Protein AF-A0A7Y1UNL5-F1 (afdb_monomer_lite)

Structure (mmCIF, N/CA/C/O backbone):
data_AF-A0A7Y1UNL5-F1
#
_entry.id   AF-A0A7Y1UNL5-F1
#
loop_
_atom_site.group_PDB
_atom_site.id
_atom_site.type_symbol
_atom_site.label_atom_id
_atom_site.label_alt_id
_atom_site.label_comp_id
_atom_site.label_asym_id
_atom_site.label_entity_id
_atom_site.label_seq_id
_atom_site.pdbx_PDB_ins_code
_atom_site.Cartn_x
_atom_site.Cartn_y
_atom_site.Cartn_z
_atom_site.occupancy
_atom_site.B_iso_or_equiv
_atom_site.auth_seq_id
_atom_site.auth_comp_id
_atom_site.auth_asym_id
_atom_site.auth_atom_id
_atom_site.pdbx_PDB_model_num
ATOM 1 N N . MET A 1 1 ? 48.999 -1.615 -59.496 1.00 78.69 1 MET A N 1
ATOM 2 C CA . MET A 1 1 ? 47.742 -2.345 -59.266 1.00 78.69 1 MET A CA 1
ATOM 3 C C . MET A 1 1 ? 47.660 -2.540 -57.779 1.00 78.69 1 MET A C 1
ATOM 5 O O . MET A 1 1 ? 48.621 -3.059 -57.224 1.00 78.69 1 MET A O 1
ATOM 9 N N . ASP A 1 2 ? 46.619 -1.999 -57.164 1.00 91.69 2 ASP A N 1
ATOM 10 C CA . ASP A 1 2 ? 46.369 -2.193 -55.741 1.00 91.69 2 ASP A CA 1
ATOM 11 C C . ASP A 1 2 ? 45.751 -3.579 -55.533 1.00 91.69 2 ASP A C 1
ATOM 13 O O . ASP A 1 2 ? 44.862 -3.987 -56.279 1.00 91.69 2 ASP A O 1
ATOM 17 N N . THR A 1 3 ? 46.285 -4.318 -54.569 1.00 94.88 3 THR A N 1
ATOM 18 C CA . THR A 1 3 ? 45.868 -5.680 -54.215 1.00 94.88 3 THR A CA 1
ATOM 19 C C . THR A 1 3 ? 45.592 -5.809 -52.718 1.00 94.88 3 THR A C 1
ATOM 21 O O . THR A 1 3 ? 45.493 -6.929 -52.216 1.00 94.88 3 THR A O 1
ATOM 24 N N . THR A 1 4 ? 45.581 -4.697 -51.979 1.00 96.25 4 THR A N 1
ATOM 25 C CA . THR A 1 4 ? 45.418 -4.691 -50.523 1.00 96.25 4 THR A CA 1
ATOM 26 C C . THR A 1 4 ? 43.968 -4.360 -50.199 1.00 96.25 4 THR A C 1
ATOM 28 O O . THR A 1 4 ? 43.525 -3.277 -50.548 1.00 96.25 4 THR A O 1
ATOM 31 N N . PRO A 1 5 ? 43.215 -5.244 -49.523 1.00 96.31 5 PRO A N 1
ATOM 32 C CA . PRO A 1 5 ? 41.848 -4.926 -49.133 1.00 96.31 5 PRO A CA 1
ATOM 33 C C . PRO A 1 5 ? 41.748 -3.745 -48.157 1.00 96.31 5 PRO A C 1
ATOM 35 O O . PRO A 1 5 ? 42.637 -3.572 -47.314 1.00 96.31 5 PRO A O 1
ATOM 38 N N . PRO A 1 6 ? 40.627 -2.999 -48.174 1.00 97.25 6 PRO A N 1
ATOM 39 C CA . PRO A 1 6 ? 40.359 -1.998 -47.154 1.00 97.25 6 PRO A CA 1
ATOM 40 C C . PRO A 1 6 ? 40.152 -2.646 -45.775 1.00 97.25 6 PRO A C 1
ATOM 42 O O . PRO A 1 6 ? 39.804 -3.822 -45.653 1.00 97.25 6 PRO A O 1
ATOM 45 N N . THR A 1 7 ? 40.316 -1.857 -44.715 1.00 97.88 7 THR A N 1
ATOM 46 C CA . THR A 1 7 ? 39.930 -2.216 -43.342 1.00 97.88 7 THR A CA 1
ATOM 47 C C . THR A 1 7 ? 38.569 -1.604 -43.039 1.00 97.88 7 THR A C 1
ATOM 49 O O . THR A 1 7 ? 38.447 -0.379 -43.062 1.00 97.88 7 THR A O 1
ATOM 52 N N . ALA A 1 8 ? 37.560 -2.432 -42.758 1.00 98.19 8 ALA A N 1
ATOM 53 C CA . ALA A 1 8 ? 36.235 -1.972 -42.347 1.00 98.19 8 ALA A CA 1
ATOM 54 C C . ALA A 1 8 ? 36.128 -1.803 -40.821 1.00 98.19 8 ALA A C 1
ATOM 56 O O . ALA A 1 8 ? 36.789 -2.507 -40.059 1.00 98.19 8 ALA A O 1
ATOM 57 N N . THR A 1 9 ? 35.238 -0.911 -40.397 1.00 98.19 9 THR A N 1
ATOM 58 C CA . THR A 1 9 ? 34.862 -0.632 -39.008 1.00 98.19 9 THR A CA 1
ATOM 59 C C . THR A 1 9 ? 33.340 -0.571 -38.914 1.00 98.19 9 THR A C 1
ATOM 61 O O . THR A 1 9 ? 32.701 0.046 -39.769 1.00 98.19 9 THR A O 1
ATOM 64 N N . ALA A 1 10 ? 32.768 -1.168 -37.867 1.00 98.44 10 ALA A N 1
ATOM 65 C CA . ALA A 1 10 ? 31.348 -1.087 -37.538 1.00 98.44 10 ALA A CA 1
ATOM 66 C C . ALA A 1 10 ? 31.155 -0.248 -36.267 1.00 98.44 10 ALA A C 1
ATOM 68 O O . ALA A 1 10 ? 31.872 -0.446 -35.286 1.00 98.44 10 ALA A O 1
ATOM 69 N N . THR A 1 11 ? 30.184 0.664 -36.279 1.00 98.12 11 THR A N 1
ATOM 70 C CA . THR A 1 11 ? 29.860 1.527 -35.134 1.00 98.12 11 THR A CA 1
ATOM 71 C C . THR A 1 11 ? 28.362 1.484 -34.868 1.00 98.12 11 THR A C 1
ATOM 73 O O . THR A 1 11 ? 27.582 1.801 -35.763 1.00 98.12 11 THR A O 1
ATOM 76 N N . ALA A 1 12 ? 27.971 1.128 -33.645 1.00 98.38 12 ALA A N 1
ATOM 77 C CA . ALA A 1 12 ? 26.588 1.143 -33.174 1.00 98.38 12 ALA A CA 1
ATOM 78 C C . ALA A 1 12 ? 26.294 2.448 -32.41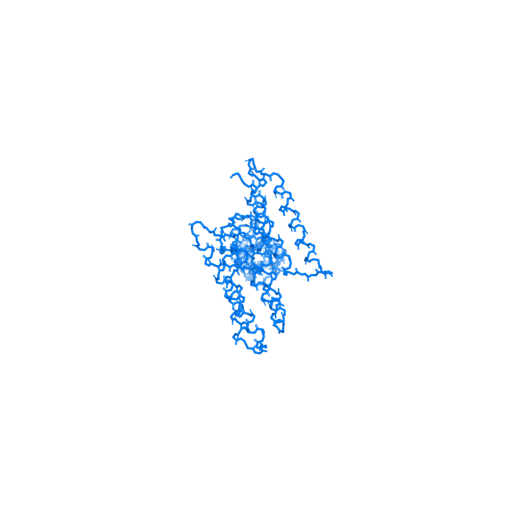8 1.00 98.38 12 ALA A C 1
ATOM 80 O O . ALA A 1 12 ? 27.068 2.826 -31.536 1.00 98.38 12 ALA A O 1
ATOM 81 N N . LEU A 1 13 ? 25.208 3.141 -32.775 1.00 98.12 13 LEU A N 1
ATOM 82 C CA . LEU A 1 13 ? 24.749 4.351 -32.086 1.00 98.12 13 LEU A CA 1
ATOM 83 C C . LEU A 1 13 ? 23.222 4.346 -31.872 1.00 98.12 13 LEU A C 1
ATOM 85 O O . LEU A 1 13 ? 22.509 3.987 -32.808 1.00 98.12 13 LEU A O 1
ATOM 89 N N . PRO A 1 14 ? 22.713 4.814 -30.715 1.00 98.12 14 PRO A N 1
ATOM 90 C CA . PRO A 1 14 ? 23.476 5.319 -29.571 1.00 98.12 14 PRO A CA 1
ATOM 91 C C . PRO A 1 14 ? 24.331 4.232 -28.901 1.00 98.12 14 PRO A C 1
ATOM 93 O O . PRO A 1 14 ? 24.171 3.041 -29.156 1.00 98.12 14 PRO A O 1
ATOM 96 N N . ALA A 1 15 ? 25.329 4.670 -28.131 1.00 97.00 15 ALA A N 1
ATOM 97 C CA . ALA A 1 15 ? 26.085 3.755 -27.289 1.00 97.00 15 ALA A CA 1
ATOM 98 C C . ALA A 1 15 ? 25.194 3.314 -26.115 1.00 97.00 15 ALA A C 1
ATOM 100 O O . ALA A 1 15 ? 24.432 4.149 -25.615 1.00 97.00 15 ALA A O 1
ATOM 101 N N . PRO A 1 16 ? 25.314 2.059 -25.648 1.00 98.06 16 PRO A N 1
ATOM 102 C CA . PRO A 1 16 ? 24.526 1.586 -24.521 1.00 98.06 16 PRO A CA 1
ATOM 103 C C . PRO A 1 16 ? 24.823 2.379 -23.244 1.00 98.06 16 PRO A C 1
ATOM 105 O O . PRO A 1 16 ? 25.890 2.984 -23.084 1.00 98.06 16 PRO A O 1
ATOM 108 N N . ASN A 1 17 ? 23.880 2.334 -22.308 1.00 97.94 17 ASN A N 1
ATOM 109 C CA . ASN A 1 17 ? 24.045 2.877 -20.967 1.00 97.94 17 ASN A CA 1
ATOM 110 C C . ASN A 1 17 ? 25.073 2.063 -20.141 1.00 97.94 17 ASN A C 1
ATOM 112 O O . ASN A 1 17 ? 25.680 1.100 -20.615 1.00 97.94 17 ASN A O 1
ATOM 116 N N . GLY A 1 18 ? 25.268 2.430 -18.869 1.00 97.44 18 GLY A N 1
ATOM 117 C CA . GLY A 1 18 ? 26.216 1.746 -17.976 1.00 97.44 18 GLY A CA 1
ATOM 118 C C . GLY A 1 18 ? 25.907 0.266 -17.696 1.00 97.44 18 GLY A C 1
ATOM 119 O O . GLY A 1 18 ? 26.805 -0.450 -17.259 1.00 97.44 18 GLY A O 1
ATOM 120 N N . ALA A 1 19 ? 24.680 -0.190 -17.962 1.00 96.50 19 ALA A N 1
ATOM 121 C CA . ALA A 1 19 ? 24.254 -1.585 -17.853 1.00 96.50 19 ALA A CA 1
ATOM 122 C C . ALA A 1 19 ? 24.364 -2.357 -19.184 1.00 96.50 19 ALA A C 1
ATOM 124 O O . ALA A 1 19 ? 24.082 -3.550 -19.220 1.00 96.50 19 ALA A O 1
ATOM 125 N N . GLY A 1 20 ? 24.796 -1.712 -20.275 1.00 97.81 20 GLY A N 1
ATOM 126 C CA . GLY A 1 20 ? 24.956 -2.365 -21.576 1.00 97.81 20 GLY A CA 1
ATOM 127 C C . GLY A 1 20 ? 23.685 -2.404 -22.432 1.00 97.81 20 GLY A C 1
ATOM 128 O O . GLY A 1 20 ? 23.660 -3.138 -23.419 1.00 97.81 20 GLY A O 1
ATOM 129 N N . TRP A 1 21 ? 22.660 -1.616 -22.095 1.00 98.44 21 TRP A N 1
ATOM 130 C CA . TRP A 1 21 ? 21.369 -1.592 -22.789 1.00 98.44 21 TRP A CA 1
ATOM 131 C C . TRP A 1 21 ? 21.078 -0.251 -23.467 1.00 98.44 21 TRP A C 1
ATOM 133 O O . TRP A 1 21 ? 21.565 0.801 -23.046 1.00 98.44 21 TRP A O 1
ATOM 143 N N . ASN A 1 22 ? 20.266 -0.294 -24.522 1.00 98.62 22 ASN A N 1
ATOM 144 C CA . ASN A 1 22 ? 19.700 0.875 -25.188 1.00 98.62 22 ASN A CA 1
ATOM 145 C C . ASN A 1 22 ? 18.181 0.862 -25.039 1.00 98.62 22 ASN A C 1
ATOM 147 O O . ASN A 1 22 ? 17.557 -0.164 -25.287 1.00 98.62 22 ASN A O 1
ATOM 151 N N . ASN A 1 23 ? 17.600 2.023 -24.747 1.00 98.12 23 ASN A N 1
ATOM 152 C CA . ASN A 1 23 ? 16.150 2.232 -24.713 1.00 98.12 23 ASN A CA 1
ATOM 153 C C . ASN A 1 23 ? 15.579 2.877 -25.979 1.00 98.12 23 ASN A C 1
ATOM 155 O O . ASN A 1 23 ? 14.480 3.425 -26.002 1.00 98.12 23 ASN A O 1
ATOM 159 N N . THR A 1 24 ? 16.349 2.831 -27.061 1.00 98.44 24 THR A N 1
ATOM 160 C CA . THR A 1 24 ? 15.965 3.322 -28.383 1.00 98.44 24 THR A CA 1
ATOM 161 C C . THR A 1 24 ? 16.545 2.403 -29.449 1.00 98.44 24 THR A C 1
ATOM 163 O O . THR A 1 24 ? 17.382 1.545 -29.163 1.00 98.44 24 THR A O 1
ATOM 166 N N . ASP A 1 25 ? 16.094 2.580 -30.688 1.00 98.56 25 ASP A N 1
ATOM 167 C CA . ASP A 1 25 ? 16.650 1.864 -31.831 1.00 98.56 25 ASP A CA 1
ATOM 168 C C . ASP A 1 25 ? 18.148 2.176 -32.000 1.00 98.56 25 ASP A C 1
ATOM 170 O O . ASP A 1 25 ? 18.586 3.321 -31.852 1.00 98.56 25 ASP A O 1
ATOM 174 N N . VAL A 1 26 ? 18.931 1.163 -32.374 1.00 98.75 26 VAL A N 1
ATOM 175 C CA . VAL A 1 26 ? 20.381 1.276 -32.576 1.00 98.75 26 VAL A CA 1
ATOM 176 C C . VAL A 1 26 ? 20.704 1.177 -34.060 1.00 98.75 26 VAL A C 1
ATOM 178 O O . VAL A 1 26 ? 20.340 0.219 -34.734 1.00 98.75 26 VAL A O 1
ATOM 181 N N . THR A 1 27 ? 21.436 2.151 -34.590 1.00 98.69 27 THR A N 1
ATOM 182 C CA . THR A 1 27 ? 21.930 2.137 -35.970 1.00 98.69 27 THR A CA 1
ATOM 183 C C . THR A 1 27 ? 23.376 1.656 -36.014 1.00 98.69 27 THR A C 1
ATOM 185 O O . THR A 1 27 ? 24.262 2.297 -35.447 1.00 98.69 27 THR A O 1
ATOM 188 N N . VAL A 1 28 ? 23.634 0.568 -36.741 1.00 98.69 28 VAL A N 1
ATOM 189 C CA . VAL A 1 28 ? 24.983 0.074 -37.041 1.00 98.69 28 VAL A CA 1
ATOM 190 C C . VAL A 1 28 ? 25.431 0.627 -38.388 1.00 98.69 28 VAL A C 1
ATOM 192 O O . VAL A 1 28 ? 24.842 0.331 -39.426 1.00 98.69 28 VAL A O 1
ATOM 195 N N . SER A 1 29 ? 26.476 1.452 -38.373 1.00 98.50 29 SER A N 1
ATOM 196 C CA . SER A 1 29 ? 27.073 2.058 -39.566 1.00 98.50 29 SER A CA 1
ATOM 197 C C . SER A 1 29 ? 28.431 1.441 -39.877 1.00 98.50 29 SER A C 1
ATOM 199 O O . SER A 1 29 ? 29.228 1.202 -38.969 1.00 98.50 29 SER A O 1
ATOM 201 N N . PHE A 1 30 ? 28.719 1.245 -41.164 1.00 98.50 30 PHE A N 1
ATOM 202 C CA . PHE A 1 30 ? 29.990 0.704 -41.637 1.00 98.50 30 PHE A CA 1
ATOM 203 C C . PHE A 1 30 ? 30.811 1.786 -42.333 1.00 98.50 30 PHE A C 1
ATOM 205 O O . PHE A 1 30 ? 30.318 2.516 -43.193 1.00 98.50 30 PHE A O 1
ATOM 212 N N . SER A 1 31 ? 32.082 1.881 -41.967 1.00 97.62 31 SER A N 1
ATOM 213 C CA . SER A 1 31 ? 33.063 2.766 -42.598 1.00 97.62 31 SER A CA 1
ATOM 214 C C . SER A 1 31 ? 34.344 1.990 -42.868 1.00 97.62 31 SER A C 1
ATOM 216 O O . SER A 1 31 ? 34.513 0.884 -42.361 1.00 97.62 31 SER A O 1
ATOM 218 N N . GLY A 1 32 ? 35.252 2.536 -43.671 1.00 96.88 32 GLY A N 1
ATOM 219 C CA . GLY A 1 32 ? 36.515 1.864 -43.934 1.00 96.88 32 GLY A CA 1
ATOM 220 C C . GLY A 1 32 ? 37.643 2.819 -44.267 1.00 96.88 32 GLY A C 1
ATOM 221 O O . GLY A 1 32 ? 37.424 3.973 -44.632 1.00 96.88 32 GLY A O 1
ATOM 222 N N . THR A 1 33 ? 38.861 2.307 -44.156 1.00 97.62 33 THR A N 1
ATOM 223 C CA . THR A 1 33 ? 40.079 2.960 -44.643 1.00 97.62 33 THR A CA 1
ATOM 224 C C . THR A 1 33 ? 40.794 2.019 -45.598 1.00 97.62 33 THR A C 1
ATOM 226 O O . THR A 1 33 ? 40.738 0.804 -45.421 1.00 97.62 33 THR A O 1
ATOM 229 N N . ASP A 1 34 ? 41.448 2.563 -46.619 1.00 96.62 34 ASP A N 1
ATOM 230 C CA . ASP A 1 34 ? 42.193 1.760 -47.582 1.00 96.62 34 ASP A CA 1
ATOM 231 C C . ASP A 1 34 ? 43.708 2.020 -47.464 1.00 96.62 34 ASP A C 1
ATOM 233 O O . ASP A 1 34 ? 44.175 3.090 -47.863 1.00 96.62 34 ASP A O 1
ATOM 237 N N . PRO A 1 35 ? 44.486 1.070 -46.913 1.00 94.75 35 PRO A N 1
ATOM 238 C CA . PRO A 1 35 ? 45.939 1.179 -46.845 1.00 94.75 35 PRO A CA 1
ATOM 239 C C . PRO A 1 35 ? 46.636 0.890 -48.188 1.00 94.75 35 PRO A C 1
ATOM 241 O O . PRO A 1 35 ? 47.815 1.224 -48.324 1.00 94.75 35 PRO A O 1
ATOM 244 N N . GLY A 1 36 ? 45.943 0.284 -49.162 1.00 91.62 36 GLY A N 1
ATOM 245 C CA . GLY A 1 36 ? 46.440 0.022 -50.518 1.00 91.62 36 GLY A CA 1
ATOM 246 C C . GLY A 1 36 ? 46.553 1.280 -51.383 1.00 91.62 36 GLY A C 1
ATOM 247 O O . GLY A 1 36 ? 47.409 1.366 -52.270 1.00 91.62 36 GLY A O 1
ATOM 248 N N . GLY A 1 37 ? 45.765 2.304 -51.045 1.00 92.81 37 GLY A N 1
ATOM 249 C CA . GLY A 1 37 ? 45.848 3.657 -51.589 1.00 92.81 37 GLY A CA 1
ATOM 250 C C . GLY A 1 37 ? 44.973 3.902 -52.819 1.00 92.81 37 GLY A C 1
ATOM 251 O O . GLY A 1 37 ? 45.027 5.002 -53.375 1.00 92.81 37 GLY A O 1
ATOM 252 N N . SER A 1 38 ? 44.162 2.930 -53.248 1.00 95.81 38 SER A N 1
ATOM 253 C CA . SER A 1 38 ? 43.120 3.134 -54.262 1.00 95.81 38 SER A CA 1
ATOM 254 C C . SER A 1 38 ? 41.902 3.898 -53.723 1.00 95.81 38 SER A C 1
ATOM 256 O O . SER A 1 38 ? 41.162 4.505 -54.501 1.00 95.81 38 SER A O 1
ATOM 258 N N . GLY A 1 39 ? 41.734 3.955 -52.402 1.00 96.50 39 GLY A N 1
ATOM 259 C CA . GLY A 1 39 ? 40.622 4.594 -51.704 1.00 96.50 39 GLY A CA 1
ATOM 260 C C . GLY A 1 39 ? 39.397 3.683 -51.594 1.00 96.50 39 GLY A C 1
ATOM 261 O O . GLY A 1 39 ? 39.187 2.785 -52.404 1.00 96.50 39 GLY A O 1
ATOM 262 N N . VAL A 1 40 ? 38.549 3.936 -50.593 1.00 97.69 40 VAL A N 1
ATOM 263 C CA . VAL A 1 40 ? 37.313 3.165 -50.380 1.00 97.69 40 VAL A CA 1
ATOM 264 C C . VAL A 1 40 ? 36.250 3.577 -51.401 1.00 97.69 40 VAL A C 1
ATOM 266 O O . VAL A 1 40 ? 35.911 4.756 -51.491 1.00 97.69 40 VAL A O 1
ATOM 269 N N . ALA A 1 41 ? 35.708 2.610 -52.143 1.00 97.75 41 ALA A N 1
ATOM 270 C CA . ALA A 1 41 ? 34.645 2.830 -53.123 1.00 97.75 41 ALA A CA 1
ATOM 271 C C . ALA A 1 41 ? 33.255 2.823 -52.471 1.00 97.75 41 ALA A C 1
ATOM 273 O O . ALA A 1 41 ? 32.435 3.703 -52.728 1.00 97.75 41 ALA A O 1
ATOM 274 N N . SER A 1 42 ? 32.977 1.833 -51.617 1.00 97.88 42 SER A N 1
ATOM 275 C CA . SER A 1 42 ? 31.690 1.699 -50.920 1.00 97.88 42 SER A CA 1
ATOM 276 C C . SER A 1 42 ? 31.796 0.790 -49.699 1.00 97.88 42 SER A C 1
ATOM 278 O O . SER A 1 42 ? 32.607 -0.135 -49.694 1.00 97.88 42 SER A O 1
ATOM 280 N N . CYS A 1 43 ? 30.923 0.988 -48.715 1.00 98.38 43 CYS A N 1
ATOM 281 C CA . CYS A 1 43 ? 30.718 0.068 -47.594 1.00 98.38 43 CYS A CA 1
ATOM 282 C C . CYS A 1 43 ? 29.261 -0.406 -47.546 1.00 98.38 43 CYS A C 1
ATOM 284 O O . CYS A 1 43 ? 28.394 0.198 -48.184 1.00 98.38 43 CYS A O 1
ATOM 286 N N . SER A 1 44 ? 28.998 -1.477 -46.791 1.00 98.44 44 SER A N 1
ATOM 287 C CA . SER A 1 44 ? 27.638 -1.919 -46.463 1.00 98.44 44 SER A CA 1
ATOM 288 C C . SER A 1 44 ? 26.782 -0.748 -45.967 1.00 98.44 44 SER A C 1
ATOM 290 O O . SER A 1 44 ? 27.261 0.113 -45.227 1.00 98.44 44 SER A O 1
ATOM 292 N N . ALA A 1 45 ? 25.510 -0.717 -46.374 1.00 98.12 45 ALA A N 1
ATOM 293 C CA . ALA A 1 45 ? 24.560 0.279 -45.889 1.00 98.12 45 ALA A CA 1
ATOM 294 C C . ALA A 1 45 ? 24.353 0.142 -44.371 1.00 98.12 45 ALA A C 1
ATOM 296 O O . ALA A 1 45 ? 24.482 -0.952 -43.822 1.00 98.12 45 ALA A O 1
ATOM 297 N N . ALA A 1 46 ? 24.026 1.252 -43.707 1.00 98.12 46 ALA A N 1
ATOM 298 C CA . ALA A 1 46 ? 23.700 1.223 -42.288 1.00 98.12 46 ALA A CA 1
ATOM 299 C C . ALA A 1 46 ? 22.421 0.409 -42.034 1.00 98.12 46 ALA A C 1
ATOM 301 O O . ALA A 1 46 ? 21.475 0.470 -42.824 1.00 98.12 46 ALA A O 1
ATOM 302 N N . VAL A 1 47 ? 22.396 -0.323 -40.922 1.00 98.56 47 VAL A N 1
ATOM 303 C CA . VAL A 1 47 ? 21.264 -1.156 -40.495 1.00 98.56 47 VAL A CA 1
ATOM 304 C C . VAL A 1 47 ? 20.700 -0.596 -39.196 1.00 98.56 47 VAL A C 1
ATOM 306 O O . VAL A 1 47 ? 21.459 -0.301 -38.276 1.00 98.56 47 VAL A O 1
ATOM 309 N N . VAL A 1 48 ? 19.377 -0.441 -39.122 1.00 98.56 48 VAL A N 1
ATOM 310 C CA . VAL A 1 48 ? 18.682 -0.037 -37.893 1.00 98.56 48 VAL A CA 1
ATOM 311 C C . VAL A 1 48 ? 18.130 -1.281 -37.209 1.00 98.56 48 VAL A C 1
ATOM 313 O O . VAL A 1 48 ? 17.240 -1.947 -37.740 1.00 98.56 48 VAL A O 1
ATOM 316 N N . LEU A 1 49 ? 18.644 -1.565 -36.021 1.00 98.44 49 LEU A N 1
ATOM 317 C CA . LEU A 1 49 ? 18.103 -2.545 -35.095 1.00 98.44 49 LEU A CA 1
ATOM 318 C C . LEU A 1 49 ? 17.008 -1.871 -34.267 1.00 98.44 49 LEU A C 1
ATOM 320 O O . LEU A 1 49 ? 17.281 -0.966 -33.483 1.00 98.44 49 LEU A O 1
ATOM 324 N N . SER A 1 50 ? 15.763 -2.290 -34.487 1.00 97.62 50 SER A N 1
ATOM 325 C CA . SER A 1 50 ? 14.573 -1.747 -33.810 1.00 97.62 50 SER A CA 1
ATOM 326 C C . SER A 1 50 ? 13.794 -2.790 -33.009 1.00 97.62 50 SER A C 1
ATOM 328 O O . SER A 1 50 ? 12.877 -2.440 -32.264 1.00 97.62 50 SER A O 1
ATOM 330 N N . ALA A 1 51 ? 14.138 -4.069 -33.164 1.00 98.06 51 ALA A N 1
ATOM 331 C CA . ALA A 1 51 ? 13.582 -5.133 -32.349 1.00 98.06 51 ALA A CA 1
ATOM 332 C C . ALA A 1 51 ? 14.248 -5.123 -30.972 1.00 98.06 51 ALA A C 1
ATOM 334 O O . ALA A 1 51 ? 15.455 -4.907 -30.856 1.00 98.06 51 ALA A O 1
ATOM 335 N N . GLU A 1 52 ? 13.454 -5.366 -29.939 1.00 98.31 52 GLU A N 1
ATOM 336 C CA . GLU A 1 52 ? 13.968 -5.562 -28.590 1.00 98.31 52 GLU A CA 1
ATOM 337 C C . GLU A 1 52 ? 14.586 -6.956 -28.457 1.00 98.31 52 GLU A C 1
ATOM 339 O O . GLU A 1 52 ? 14.194 -7.907 -29.142 1.00 98.31 52 GLU A O 1
ATOM 344 N N . GLY A 1 53 ? 15.578 -7.071 -27.583 1.00 98.12 53 GLY A N 1
ATOM 345 C CA . GLY A 1 53 ? 16.303 -8.303 -27.330 1.00 98.12 53 GLY A CA 1
ATOM 346 C C . GLY A 1 53 ? 17.767 -8.061 -26.987 1.00 98.12 53 GLY A C 1
ATOM 347 O O . GLY A 1 53 ? 18.367 -7.046 -27.357 1.00 98.12 53 GLY A O 1
ATOM 348 N N . ALA A 1 54 ? 18.341 -9.042 -26.296 1.00 97.62 54 ALA A N 1
ATOM 349 C CA . ALA A 1 54 ? 19.745 -9.066 -25.916 1.00 97.62 54 ALA A CA 1
ATOM 350 C C . ALA A 1 54 ? 20.629 -9.721 -26.991 1.00 97.62 54 ALA A C 1
ATOM 352 O O . ALA A 1 54 ? 20.185 -10.596 -27.739 1.00 97.62 54 ALA A O 1
ATOM 353 N N . GLY A 1 55 ? 21.905 -9.340 -27.026 1.00 97.19 55 GLY A N 1
ATOM 354 C CA . GLY A 1 55 ? 22.945 -10.001 -27.814 1.00 97.19 55 GLY A CA 1
ATOM 355 C C . GLY A 1 55 ? 22.796 -9.844 -29.326 1.00 97.19 55 GLY A C 1
ATOM 356 O O . GLY A 1 55 ? 23.275 -10.696 -30.074 1.00 97.19 55 GLY A O 1
ATOM 357 N N . GLN A 1 56 ? 22.127 -8.789 -29.794 1.00 98.19 56 GLN A N 1
ATOM 358 C CA . GLN A 1 56 ? 21.979 -8.534 -31.223 1.00 98.19 56 GLN A CA 1
ATOM 359 C C . GLN A 1 56 ? 23.329 -8.138 -31.837 1.00 98.19 56 GLN A C 1
ATOM 361 O O . GLN A 1 56 ? 24.226 -7.615 -31.167 1.00 98.19 56 GLN A O 1
ATOM 366 N N . SER A 1 57 ? 23.495 -8.400 -33.132 1.00 97.75 57 SER A N 1
ATOM 367 C CA . SER A 1 57 ? 24.737 -8.103 -33.842 1.00 97.75 57 SER A CA 1
ATOM 368 C C . SER A 1 57 ? 24.492 -7.843 -35.316 1.00 97.75 57 SER A C 1
ATOM 370 O O . SER A 1 57 ? 23.654 -8.510 -35.917 1.00 97.75 57 SER A O 1
ATOM 372 N N . GLU A 1 58 ? 25.300 -6.972 -35.910 1.00 98.31 58 GLU A N 1
ATOM 373 C CA . GLU A 1 58 ? 25.289 -6.703 -37.348 1.00 98.31 58 GLU A CA 1
ATOM 374 C C . GLU A 1 58 ? 26.708 -6.694 -37.906 1.00 98.31 58 GLU A C 1
ATOM 376 O O . GLU A 1 58 ? 27.656 -6.290 -37.226 1.00 98.31 58 GLU A O 1
ATOM 381 N N . SER A 1 59 ? 26.860 -7.136 -39.158 1.00 98.12 59 SER A N 1
ATOM 382 C CA . SER A 1 59 ? 28.163 -7.237 -39.824 1.00 98.12 59 SER A CA 1
ATOM 383 C C . SER A 1 59 ? 28.133 -6.697 -41.251 1.00 98.12 59 SER A C 1
ATOM 385 O O . SER A 1 59 ? 27.127 -6.796 -41.952 1.00 98.12 59 SER A O 1
ATOM 387 N N . GLY A 1 60 ? 29.251 -6.125 -41.692 1.00 98.25 60 GLY A N 1
ATOM 388 C CA . GLY A 1 60 ? 29.356 -5.477 -42.994 1.00 98.25 60 GLY A CA 1
ATOM 389 C C . GLY A 1 60 ? 30.790 -5.390 -43.497 1.00 98.25 60 GLY A C 1
ATOM 390 O O . GLY A 1 60 ? 31.747 -5.637 -42.765 1.00 98.25 60 GLY A O 1
ATOM 391 N N . THR A 1 61 ? 30.946 -5.054 -44.774 1.00 98.50 61 THR A N 1
ATOM 392 C CA . THR A 1 61 ? 32.241 -5.013 -45.471 1.00 98.50 61 THR A CA 1
ATOM 393 C C . THR A 1 61 ? 32.400 -3.716 -46.254 1.00 98.50 61 THR A C 1
ATOM 395 O O . THR A 1 61 ? 31.408 -3.075 -46.604 1.00 98.50 61 THR A O 1
ATOM 398 N N . CYS A 1 62 ? 33.636 -3.364 -46.600 1.00 98.31 62 CYS A N 1
ATOM 399 C CA . CYS A 1 62 ? 33.951 -2.286 -47.535 1.00 98.31 62 CYS A CA 1
ATOM 400 C C . CYS A 1 62 ? 34.694 -2.830 -48.756 1.00 98.31 62 CYS A C 1
ATOM 402 O O . CYS A 1 62 ? 35.434 -3.804 -48.657 1.00 98.31 62 CYS A O 1
ATOM 404 N N . THR A 1 63 ? 34.498 -2.195 -49.908 1.00 98.12 63 THR A N 1
ATOM 405 C CA . THR A 1 63 ? 35.217 -2.482 -51.156 1.00 98.12 63 THR A CA 1
ATOM 406 C C . THR A 1 63 ? 35.959 -1.226 -51.602 1.00 98.12 63 THR A C 1
ATOM 408 O O . THR A 1 63 ? 35.424 -0.122 -51.474 1.00 98.12 63 THR A O 1
ATOM 411 N N . ASP A 1 64 ? 37.193 -1.378 -52.074 1.00 97.62 64 ASP A N 1
ATOM 412 C CA . ASP A 1 64 ? 38.025 -0.284 -52.588 1.00 97.62 64 ASP A CA 1
ATOM 413 C C . ASP A 1 64 ? 37.799 -0.023 -54.095 1.00 97.62 64 ASP A C 1
ATOM 415 O O . ASP A 1 64 ? 37.031 -0.722 -54.762 1.00 97.62 64 ASP A O 1
ATOM 419 N N . ASN A 1 65 ? 38.454 1.001 -54.652 1.00 97.06 65 ASN A N 1
ATOM 420 C CA . ASN A 1 65 ? 38.340 1.331 -56.082 1.00 97.06 65 ASN A CA 1
ATOM 421 C C . ASN A 1 65 ? 39.091 0.351 -57.004 1.00 97.06 65 ASN A C 1
ATOM 423 O O . ASN A 1 65 ? 38.914 0.404 -58.224 1.00 97.06 65 ASN A O 1
ATOM 427 N N . ALA A 1 66 ? 39.929 -0.528 -56.450 1.00 96.69 66 ALA A N 1
ATOM 428 C CA . ALA A 1 66 ? 40.590 -1.610 -57.173 1.00 96.69 66 ALA A CA 1
ATOM 429 C C . ALA A 1 66 ? 39.771 -2.918 -57.182 1.00 96.69 66 ALA A C 1
ATOM 431 O O . ALA A 1 66 ? 40.125 -3.851 -57.907 1.00 96.69 66 ALA A O 1
ATOM 432 N N . GLY A 1 67 ? 38.654 -2.965 -56.449 1.00 95.88 67 GLY A N 1
ATOM 433 C CA . GLY A 1 67 ? 37.743 -4.102 -56.354 1.00 95.88 67 GLY A CA 1
ATOM 434 C C . GLY A 1 67 ? 38.083 -5.106 -55.248 1.00 95.88 67 GLY A C 1
ATOM 435 O O . GLY A 1 67 ? 37.498 -6.189 -55.238 1.00 95.88 67 GLY A O 1
ATOM 436 N N . ASN A 1 68 ? 38.999 -4.791 -54.326 1.00 97.50 68 ASN A N 1
ATOM 437 C CA . ASN A 1 68 ? 39.296 -5.650 -53.177 1.00 97.50 68 ASN A CA 1
ATOM 438 C C . ASN A 1 68 ? 38.267 -5.420 -52.054 1.00 97.50 68 ASN A C 1
ATOM 440 O O . ASN A 1 68 ? 37.881 -4.284 -51.776 1.00 97.50 68 ASN A O 1
ATOM 444 N N . THR A 1 69 ? 37.850 -6.489 -51.367 1.00 98.00 69 THR A N 1
ATOM 445 C CA . THR A 1 69 ? 36.839 -6.449 -50.291 1.00 98.00 69 THR A CA 1
ATOM 446 C C . THR A 1 69 ? 37.458 -6.758 -48.929 1.00 98.00 69 THR A C 1
ATOM 448 O O . THR A 1 69 ? 38.222 -7.715 -48.796 1.00 98.00 69 THR A O 1
ATOM 451 N N . SER A 1 70 ? 37.116 -5.962 -47.913 1.00 98.38 70 SER A N 1
ATOM 452 C CA . SER A 1 70 ? 37.575 -6.136 -46.532 1.00 98.38 70 SER A CA 1
ATOM 453 C C . SER A 1 70 ? 37.099 -7.453 -45.912 1.00 98.38 70 SER A C 1
ATOM 455 O O . SER A 1 70 ? 36.080 -8.021 -46.309 1.00 98.38 70 SER A O 1
ATOM 457 N N . ALA A 1 71 ? 37.760 -7.878 -44.833 1.00 97.88 71 ALA A N 1
ATOM 458 C CA . ALA A 1 71 ? 37.113 -8.771 -43.873 1.00 97.88 71 ALA A CA 1
ATOM 459 C C . ALA A 1 71 ? 35.856 -8.095 -43.269 1.00 97.88 71 ALA A C 1
ATOM 461 O O . ALA A 1 71 ? 35.793 -6.856 -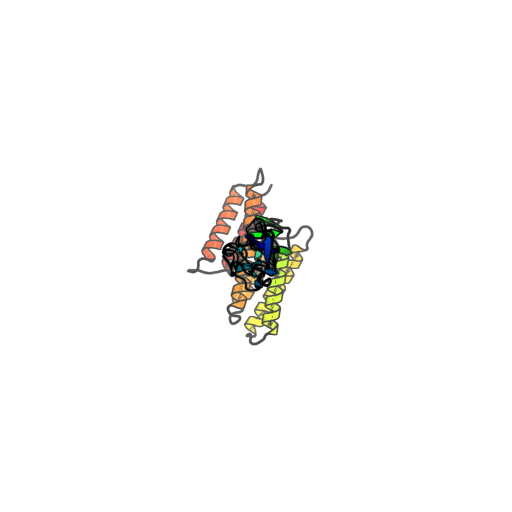43.243 1.00 97.88 71 ALA A O 1
ATOM 462 N N . PRO A 1 72 ? 34.860 -8.865 -42.787 1.00 97.69 72 PRO A N 1
ATOM 463 C CA . PRO A 1 72 ? 33.699 -8.297 -42.112 1.00 97.69 72 PRO A CA 1
ATOM 464 C C . PRO A 1 72 ? 34.093 -7.550 -40.836 1.00 97.69 72 PRO A C 1
ATOM 466 O O . PRO A 1 72 ? 34.868 -8.060 -40.026 1.00 97.69 72 PRO A O 1
ATOM 469 N N . ALA A 1 73 ? 33.526 -6.363 -40.649 1.00 98.19 73 ALA A N 1
ATOM 470 C CA . ALA A 1 73 ? 33.495 -5.671 -39.369 1.00 98.19 73 ALA A CA 1
ATOM 471 C C . ALA A 1 73 ? 32.127 -5.894 -38.724 1.00 98.19 73 ALA A C 1
ATOM 473 O O . ALA A 1 73 ? 31.109 -5.785 -39.410 1.00 98.19 73 ALA A O 1
ATOM 474 N N . SER A 1 74 ? 32.107 -6.178 -37.422 1.00 97.94 74 SER A N 1
ATOM 475 C CA . SER A 1 74 ? 30.879 -6.483 -36.687 1.00 97.94 74 SER A CA 1
ATOM 476 C C . SER A 1 74 ? 30.712 -5.569 -35.483 1.00 97.94 74 SER A C 1
ATOM 478 O O . SER A 1 74 ? 31.679 -5.309 -34.767 1.00 97.94 74 SER A O 1
ATOM 480 N N . ALA A 1 75 ? 29.481 -5.125 -35.248 1.00 98.00 75 ALA A N 1
ATOM 481 C CA . ALA A 1 75 ? 29.046 -4.629 -33.950 1.00 98.00 75 ALA A CA 1
ATOM 482 C C . ALA A 1 75 ? 28.284 -5.767 -33.256 1.00 98.00 75 ALA A C 1
ATOM 484 O O . ALA A 1 75 ? 27.381 -6.349 -33.857 1.00 98.00 75 ALA A O 1
ATOM 485 N N . THR A 1 76 ? 28.684 -6.123 -32.038 1.00 97.56 76 THR A N 1
ATOM 486 C CA . THR A 1 76 ? 28.143 -7.259 -31.272 1.00 97.56 76 THR A CA 1
ATOM 487 C C . THR A 1 76 ? 27.601 -6.798 -29.926 1.00 97.56 76 THR A C 1
ATOM 489 O O . THR A 1 76 ? 27.839 -5.659 -29.527 1.00 97.56 76 THR A O 1
ATOM 492 N N . ASP A 1 77 ? 26.894 -7.696 -29.235 1.00 97.12 77 ASP A N 1
ATOM 493 C CA . ASP A 1 77 ? 26.369 -7.485 -27.880 1.00 97.12 77 ASP A CA 1
ATOM 494 C C . ASP A 1 77 ? 25.485 -6.234 -27.757 1.00 97.12 77 ASP A C 1
ATOM 496 O O . ASP A 1 77 ? 25.490 -5.531 -26.746 1.00 97.12 77 ASP A O 1
ATOM 500 N N . ILE A 1 78 ? 24.716 -5.947 -28.810 1.00 98.50 78 ILE A N 1
ATOM 501 C CA . ILE A 1 78 ? 23.760 -4.845 -28.829 1.00 98.50 78 ILE A CA 1
ATOM 502 C C . ILE A 1 78 ? 22.493 -5.325 -28.120 1.00 98.50 78 ILE A C 1
ATOM 504 O O . ILE A 1 78 ? 21.763 -6.168 -28.641 1.00 98.50 78 ILE A O 1
ATOM 508 N N . ASN A 1 79 ? 22.232 -4.788 -26.931 1.00 98.50 79 ASN A N 1
ATOM 509 C CA . ASN A 1 79 ? 20.997 -5.044 -26.196 1.00 98.50 79 ASN A CA 1
ATOM 510 C C . ASN A 1 79 ? 20.054 -3.849 -26.358 1.00 98.50 79 ASN A C 1
ATOM 512 O O . ASN A 1 79 ? 20.473 -2.697 -26.184 1.00 98.50 79 ASN A O 1
ATOM 516 N N . ILE A 1 80 ? 18.803 -4.125 -26.716 1.00 98.75 80 ILE A N 1
ATOM 517 C CA . ILE A 1 80 ? 17.752 -3.120 -26.899 1.00 98.75 80 ILE A CA 1
ATOM 518 C C . ILE A 1 80 ? 16.547 -3.542 -26.077 1.00 98.75 80 ILE A C 1
ATOM 520 O O . ILE A 1 80 ? 16.058 -4.657 -26.243 1.00 98.75 80 ILE A O 1
ATOM 524 N N . ASP A 1 81 ? 16.062 -2.638 -25.245 1.00 98.62 81 ASP A N 1
ATOM 525 C CA . ASP A 1 81 ? 14.818 -2.784 -24.508 1.00 98.62 81 ASP A CA 1
ATOM 526 C C . ASP A 1 81 ? 14.194 -1.402 -24.336 1.00 98.62 81 ASP A C 1
ATOM 528 O O . ASP A 1 81 ? 14.790 -0.515 -23.731 1.00 98.62 81 ASP A O 1
ATOM 532 N N . LYS A 1 82 ? 13.033 -1.187 -24.942 1.00 98.31 82 LYS A N 1
ATOM 533 C CA . LYS A 1 82 ? 12.329 0.100 -25.011 1.00 98.31 82 LYS A CA 1
ATOM 534 C C . LYS A 1 82 ? 11.046 0.071 -24.184 1.00 98.31 82 LYS A C 1
ATOM 536 O O . LYS A 1 82 ? 10.304 1.057 -24.189 1.00 98.31 82 LYS A O 1
ATOM 541 N N . THR A 1 83 ? 10.741 -1.061 -23.561 1.00 98.31 83 THR A N 1
ATOM 542 C CA . THR A 1 83 ? 9.480 -1.296 -22.878 1.00 98.31 83 THR A CA 1
ATOM 543 C C . THR A 1 83 ? 9.688 -1.032 -21.401 1.00 98.31 83 THR A C 1
ATOM 545 O O . THR A 1 83 ? 10.618 -1.540 -20.804 1.00 98.31 83 THR A O 1
ATOM 548 N N . ALA A 1 84 ? 8.837 -0.192 -20.814 1.00 98.19 84 ALA A N 1
ATOM 549 C CA . ALA A 1 84 ? 8.882 0.035 -19.379 1.00 98.19 84 ALA A CA 1
ATOM 550 C C . ALA A 1 84 ? 8.360 -1.188 -18.610 1.00 98.19 84 ALA A C 1
ATOM 552 O O . ALA A 1 84 ? 7.421 -1.846 -19.079 1.00 98.19 84 ALA A O 1
ATOM 553 N N . PRO A 1 85 ? 8.890 -1.445 -17.401 1.00 98.31 85 PRO A N 1
ATOM 554 C CA . PRO A 1 85 ? 8.369 -2.493 -16.539 1.00 98.31 85 PRO A CA 1
ATOM 555 C C . PRO A 1 85 ? 6.908 -2.210 -16.170 1.00 98.31 85 PRO A C 1
ATOM 557 O O . PRO A 1 85 ? 6.512 -1.064 -15.970 1.00 98.31 85 PRO A O 1
ATOM 560 N N . SER A 1 86 ? 6.102 -3.253 -15.983 1.00 97.69 86 SER A N 1
ATOM 561 C CA . SER A 1 86 ? 4.792 -3.110 -15.343 1.00 97.69 86 SER A CA 1
ATOM 562 C C . SER A 1 86 ? 4.973 -3.012 -13.830 1.00 97.69 86 SER A C 1
ATOM 564 O O . SER A 1 86 ? 5.669 -3.855 -13.257 1.00 97.69 86 SER A O 1
ATOM 566 N N . VAL A 1 87 ? 4.289 -2.082 -13.172 1.00 98.06 87 VAL A N 1
ATOM 567 C CA . VAL A 1 87 ? 4.258 -1.951 -11.710 1.00 98.06 87 VAL A CA 1
ATOM 568 C C . VAL A 1 87 ? 2.811 -1.941 -11.224 1.00 98.06 87 VAL A C 1
ATOM 570 O O . VAL A 1 87 ? 1.955 -1.324 -11.849 1.00 98.06 87 VAL A O 1
ATOM 573 N N . SER A 1 88 ? 2.536 -2.670 -10.143 1.00 97.56 88 SER A N 1
ATOM 574 C CA . SER A 1 88 ? 1.239 -2.675 -9.468 1.00 97.56 88 SER A CA 1
ATOM 575 C C . SER A 1 88 ? 1.432 -2.609 -7.958 1.00 97.56 88 SER A C 1
ATOM 577 O O . SER A 1 88 ? 2.068 -3.488 -7.366 1.00 97.56 88 SER A O 1
ATOM 579 N N . LEU A 1 89 ? 0.891 -1.567 -7.339 1.00 97.69 89 LEU A N 1
ATOM 580 C CA . LEU A 1 89 ? 0.864 -1.357 -5.899 1.00 97.69 89 LEU A CA 1
ATOM 581 C C . LEU A 1 89 ? -0.591 -1.392 -5.419 1.00 97.69 89 LEU A C 1
ATOM 583 O O . LEU A 1 89 ? -1.464 -0.789 -6.029 1.00 97.69 89 LEU A O 1
ATOM 587 N N . ALA A 1 90 ? -0.851 -2.113 -4.331 1.00 97.25 90 ALA A N 1
ATOM 588 C CA . ALA A 1 90 ? -2.175 -2.151 -3.720 1.00 97.25 90 ALA A CA 1
ATOM 589 C C . ALA A 1 90 ? -2.296 -1.087 -2.625 1.00 97.25 90 ALA A C 1
ATOM 591 O O . ALA A 1 90 ? -1.315 -0.816 -1.923 1.00 97.25 90 ALA A O 1
ATOM 592 N N . ASP A 1 91 ? -3.505 -0.552 -2.455 1.00 96.75 91 ASP A N 1
ATOM 593 C CA . ASP A 1 91 ? -3.856 0.257 -1.289 1.00 96.75 91 ASP A CA 1
ATOM 594 C C . ASP A 1 91 ? -3.628 -0.542 0.001 1.00 96.75 91 ASP A C 1
ATOM 596 O O . ASP A 1 91 ? -3.662 -1.782 0.019 1.00 96.75 91 ASP A O 1
ATOM 600 N N . HIS A 1 92 ? -3.339 0.167 1.088 1.00 95.75 92 HIS A N 1
ATOM 601 C CA . HIS A 1 92 ? -3.037 -0.456 2.367 1.00 95.75 92 HIS A CA 1
ATOM 602 C C . HIS A 1 92 ? -3.600 0.348 3.529 1.00 95.75 92 HIS A C 1
ATOM 604 O O . HIS A 1 92 ? -3.253 1.509 3.725 1.00 95.75 92 HIS A O 1
ATOM 610 N N . GLU A 1 93 ? -4.401 -0.312 4.353 1.00 94.38 93 GLU A N 1
ATOM 611 C CA . GLU A 1 93 ? -5.064 0.312 5.486 1.00 94.38 93 GLU A CA 1
ATOM 612 C C . GLU A 1 93 ? -4.556 -0.288 6.790 1.00 94.38 93 GLU A C 1
ATOM 614 O O . GLU A 1 93 ? -4.379 -1.504 6.925 1.00 94.38 93 GLU A O 1
ATOM 619 N N . VAL A 1 94 ? -4.315 0.582 7.764 1.00 93.69 94 VAL A N 1
ATOM 620 C CA . VAL A 1 94 ? -3.990 0.197 9.134 1.00 93.69 94 VAL A CA 1
ATOM 621 C C . VAL A 1 94 ? -4.743 1.084 10.107 1.00 93.69 94 VAL A C 1
ATOM 623 O O . VAL A 1 94 ? -4.915 2.279 9.890 1.00 93.69 94 VAL A O 1
ATOM 626 N N . LEU A 1 95 ? -5.153 0.501 11.225 1.00 92.81 95 LEU A N 1
ATOM 627 C CA . LEU A 1 95 ? -5.817 1.220 12.302 1.00 92.81 95 LEU A CA 1
ATOM 628 C C . LEU A 1 95 ? -4.778 1.789 13.264 1.00 92.81 95 LEU A C 1
ATOM 630 O O . LEU A 1 95 ? -3.893 1.064 13.730 1.00 92.81 95 LEU A O 1
ATOM 634 N N . SER A 1 96 ? -4.890 3.072 13.598 1.00 90.62 96 SER A N 1
ATOM 635 C CA . SER A 1 96 ? -4.062 3.671 14.643 1.00 90.62 96 SER A CA 1
ATOM 636 C C . SER A 1 96 ? -4.704 4.897 15.283 1.00 90.62 96 SER A C 1
ATOM 638 O O . SER A 1 96 ? -5.507 5.607 14.687 1.00 90.62 96 SER A O 1
ATOM 640 N N . THR A 1 97 ? -4.318 5.169 16.525 1.00 86.12 97 THR A N 1
ATOM 641 C CA . THR A 1 97 ? -4.711 6.369 17.283 1.00 86.12 97 THR A CA 1
ATOM 642 C C . THR A 1 97 ? -3.697 7.502 17.142 1.00 86.12 97 THR A C 1
ATOM 644 O O . THR A 1 97 ? -3.964 8.639 17.532 1.00 86.12 97 THR A O 1
ATOM 647 N N . VAL A 1 98 ? -2.523 7.194 16.590 1.00 88.19 98 VAL A N 1
ATOM 648 C CA . VAL A 1 98 ? -1.380 8.091 16.441 1.00 88.19 98 VAL A CA 1
ATOM 649 C C . VAL A 1 98 ? -0.677 7.832 15.104 1.00 88.19 98 VAL A C 1
ATOM 651 O O . VAL A 1 98 ? -0.854 6.773 14.508 1.00 88.19 98 VAL A O 1
ATOM 654 N N . PRO A 1 99 ? 0.157 8.764 14.613 1.00 93.81 99 PRO A N 1
ATOM 655 C CA . PRO A 1 99 ? 1.057 8.473 13.503 1.00 93.81 99 PRO A CA 1
ATOM 656 C C . PRO A 1 99 ? 1.885 7.207 13.769 1.00 93.81 99 PRO A C 1
ATOM 658 O O . PRO A 1 99 ? 2.476 7.071 14.844 1.00 93.81 99 PRO A O 1
ATOM 661 N N . LEU A 1 100 ? 1.963 6.309 12.786 1.00 92.62 100 LEU A N 1
ATOM 662 C CA . LEU A 1 100 ? 2.579 4.985 12.926 1.00 92.62 100 LEU A CA 1
ATOM 663 C C . LEU A 1 100 ? 3.543 4.694 11.770 1.00 92.62 100 LEU A C 1
ATOM 665 O O . LEU A 1 100 ? 3.366 5.175 10.653 1.00 92.62 100 LEU A O 1
ATOM 669 N N . ALA A 1 101 ? 4.573 3.889 12.040 1.00 96.44 101 ALA A N 1
ATOM 670 C CA . ALA A 1 101 ? 5.418 3.325 10.997 1.00 96.44 101 ALA A CA 1
ATOM 671 C C . ALA A 1 101 ? 4.674 2.193 10.270 1.00 96.44 101 ALA A C 1
ATOM 673 O O . ALA A 1 101 ? 4.423 1.146 10.868 1.00 96.44 101 ALA A O 1
ATOM 674 N N . VAL A 1 102 ? 4.330 2.388 8.994 1.00 97.12 102 VAL A N 1
ATOM 675 C CA . VAL A 1 102 ? 3.490 1.443 8.237 1.00 97.12 102 VAL A CA 1
ATOM 676 C C . VAL A 1 102 ? 4.333 0.625 7.277 1.00 97.12 102 VAL A C 1
ATOM 678 O O . VAL A 1 102 ? 5.041 1.174 6.432 1.00 97.12 102 VAL A O 1
ATOM 681 N N . ASN A 1 103 ? 4.240 -0.698 7.385 1.00 97.06 103 ASN A N 1
ATOM 682 C CA . ASN A 1 103 ? 4.967 -1.630 6.533 1.00 97.06 103 ASN A CA 1
ATOM 683 C C . ASN A 1 103 ? 4.031 -2.245 5.482 1.00 97.06 103 ASN A C 1
ATOM 685 O O . ASN A 1 103 ? 3.582 -3.380 5.635 1.00 97.06 103 ASN A O 1
ATOM 689 N N . TYR A 1 104 ? 3.746 -1.487 4.422 1.00 96.75 104 TYR A N 1
ATOM 690 C CA . TYR A 1 104 ? 2.890 -1.937 3.324 1.00 96.75 104 TYR A CA 1
ATOM 691 C C . TYR A 1 104 ? 3.633 -2.909 2.373 1.00 96.75 104 TYR A C 1
ATOM 693 O O . TYR A 1 104 ? 4.874 -2.867 2.303 1.00 96.75 104 TYR A O 1
ATOM 701 N N . PRO A 1 105 ? 2.914 -3.803 1.658 1.00 95.69 105 PRO A N 1
ATOM 702 C CA . PRO A 1 105 ? 3.513 -4.794 0.762 1.00 95.69 105 PRO A CA 1
ATOM 703 C C . PRO A 1 105 ? 4.348 -4.166 -0.361 1.00 95.69 105 PRO A C 1
ATOM 705 O O . PRO A 1 105 ? 4.020 -3.104 -0.880 1.00 95.69 105 PRO A O 1
ATOM 708 N N . ALA A 1 106 ? 5.423 -4.845 -0.770 1.00 95.44 106 ALA A N 1
ATOM 709 C CA . ALA A 1 106 ? 6.168 -4.439 -1.960 1.00 95.44 106 ALA A CA 1
ATOM 710 C C . ALA A 1 106 ? 5.277 -4.552 -3.217 1.00 95.44 106 ALA A C 1
ATOM 712 O O . ALA A 1 106 ? 4.485 -5.497 -3.296 1.00 95.44 106 ALA A O 1
ATOM 713 N N . PRO A 1 107 ? 5.410 -3.642 -4.202 1.00 97.38 107 PRO A N 1
ATOM 714 C CA . PRO A 1 107 ? 4.634 -3.729 -5.433 1.00 97.38 107 PRO A CA 1
ATOM 715 C C . PRO A 1 107 ? 5.014 -4.971 -6.244 1.00 97.38 107 PRO A C 1
ATOM 717 O O . PRO A 1 107 ? 6.151 -5.452 -6.198 1.00 97.38 107 PRO A O 1
ATOM 720 N N . VAL A 1 108 ? 4.065 -5.464 -7.034 1.00 97.50 108 VAL A N 1
ATOM 721 C CA . VAL A 1 108 ? 4.312 -6.500 -8.037 1.00 97.50 108 VAL A CA 1
ATOM 722 C C . VAL A 1 108 ? 4.902 -5.828 -9.269 1.00 97.50 108 VAL A C 1
ATOM 724 O O . VAL A 1 108 ? 4.281 -4.940 -9.850 1.00 97.50 108 VAL A O 1
ATOM 727 N N . VAL A 1 109 ? 6.103 -6.248 -9.665 1.00 98.12 109 VAL A N 1
ATOM 728 C CA . VAL A 1 109 ? 6.823 -5.679 -10.808 1.00 98.12 109 VAL A CA 1
ATOM 729 C C . VAL A 1 109 ? 7.247 -6.785 -11.758 1.00 98.12 109 VAL A C 1
ATOM 731 O O . VAL A 1 109 ? 7.760 -7.816 -11.320 1.00 98.12 109 VAL A O 1
ATOM 734 N N . THR A 1 110 ? 7.016 -6.583 -13.055 1.00 97.56 110 THR A N 1
ATOM 735 C CA . THR A 1 110 ? 7.445 -7.516 -14.105 1.00 97.56 110 THR A CA 1
ATOM 736 C C . THR A 1 110 ? 7.985 -6.767 -15.308 1.00 97.56 110 THR A C 1
ATOM 738 O O . THR A 1 110 ? 7.537 -5.660 -15.595 1.00 97.56 110 THR A O 1
ATOM 741 N N . ASP A 1 111 ? 8.929 -7.388 -16.003 1.00 98.38 111 ASP A N 1
ATOM 742 C CA . ASP A 1 111 ? 9.463 -6.910 -17.269 1.00 98.38 111 ASP A CA 1
ATOM 743 C C . ASP A 1 111 ? 9.875 -8.105 -18.153 1.00 98.38 111 ASP A C 1
ATOM 745 O O . ASP A 1 111 ? 10.095 -9.217 -17.656 1.00 98.38 111 ASP A O 1
ATOM 749 N N . ALA A 1 112 ? 9.885 -7.916 -19.474 1.00 96.50 112 ALA A N 1
ATOM 750 C CA . ALA A 1 112 ? 10.141 -8.984 -20.439 1.00 96.50 112 ALA A CA 1
ATOM 751 C C . ALA A 1 112 ? 11.636 -9.271 -20.658 1.00 96.50 112 ALA A C 1
ATOM 753 O O . ALA A 1 112 ? 11.990 -10.406 -21.000 1.00 96.50 112 ALA A O 1
ATOM 754 N N . LEU A 1 113 ? 12.500 -8.268 -20.494 1.00 97.56 113 LEU A N 1
ATOM 755 C CA . LEU A 1 113 ? 13.937 -8.335 -20.773 1.00 97.56 113 LEU A CA 1
ATOM 756 C C . LEU A 1 113 ? 14.801 -8.055 -19.535 1.00 97.56 113 LEU A C 1
ATOM 758 O O . LEU A 1 113 ? 15.991 -8.384 -19.545 1.00 97.56 113 LEU A O 1
ATOM 762 N N . ASP A 1 114 ? 14.195 -7.587 -18.446 1.00 97.31 114 ASP A N 1
ATOM 763 C CA . ASP A 1 114 ? 14.800 -7.447 -17.128 1.00 97.31 114 ASP A CA 1
ATOM 764 C C . ASP A 1 114 ? 14.065 -8.283 -16.063 1.00 97.31 114 ASP A C 1
ATOM 766 O O . ASP A 1 114 ? 12.903 -8.076 -15.732 1.00 97.31 114 ASP A O 1
ATOM 770 N N . ALA A 1 115 ? 14.760 -9.248 -15.461 1.00 93.56 115 ALA A N 1
ATOM 771 C CA . ALA A 1 115 ? 14.178 -10.092 -14.414 1.00 93.56 115 ALA A CA 1
ATOM 772 C C . ALA A 1 115 ? 14.111 -9.407 -13.035 1.00 93.56 115 ALA A C 1
ATOM 774 O O . ALA A 1 115 ? 13.531 -9.975 -12.107 1.00 93.56 115 ALA A O 1
ATOM 775 N N . GLY A 1 116 ? 14.733 -8.236 -12.866 1.00 93.81 116 GLY A N 1
ATOM 776 C CA . GLY A 1 116 ? 14.730 -7.521 -11.593 1.00 93.81 116 GLY A CA 1
ATOM 777 C C . GLY A 1 116 ? 14.780 -6.004 -11.738 1.00 93.81 116 GLY A C 1
ATOM 778 O O . GLY A 1 116 ? 15.765 -5.420 -11.273 1.00 93.81 116 GLY A O 1
ATOM 779 N N . PRO A 1 117 ? 13.730 -5.366 -12.297 1.00 97.62 117 PRO A N 1
ATOM 780 C CA . PRO A 1 117 ? 13.646 -3.913 -12.345 1.00 97.62 117 PRO A CA 1
ATOM 781 C C . PRO A 1 117 ? 13.806 -3.303 -10.948 1.00 97.62 117 PRO A C 1
ATOM 783 O O . PRO A 1 117 ? 13.274 -3.805 -9.953 1.00 97.62 117 PRO A O 1
ATOM 786 N N . ALA A 1 118 ? 14.546 -2.203 -10.863 1.00 97.81 118 ALA A N 1
ATOM 787 C CA . ALA A 1 118 ? 14.745 -1.467 -9.625 1.00 97.81 118 ALA A CA 1
ATOM 788 C C . ALA A 1 118 ? 13.456 -0.738 -9.228 1.00 97.81 118 ALA A C 1
ATOM 790 O O . ALA A 1 118 ? 12.845 -0.068 -10.053 1.00 97.81 118 ALA A O 1
ATOM 791 N N . VAL A 1 119 ? 13.066 -0.827 -7.955 1.00 98.38 119 VAL A N 1
ATOM 792 C CA . VAL A 1 119 ? 11.838 -0.204 -7.441 1.00 98.38 119 VAL A CA 1
ATOM 793 C C . VAL A 1 119 ? 12.161 0.783 -6.331 1.00 98.38 119 VAL A C 1
ATOM 795 O O . VAL A 1 119 ? 12.872 0.452 -5.381 1.00 98.38 119 VAL A O 1
ATOM 798 N N . VAL A 1 120 ? 11.597 1.986 -6.422 1.00 98.31 120 VAL A N 1
ATOM 799 C CA . VAL A 1 120 ? 11.679 3.011 -5.375 1.00 98.31 120 VAL A CA 1
ATOM 800 C C . VAL A 1 120 ? 10.285 3.535 -5.070 1.00 98.31 120 VAL A C 1
ATOM 802 O O . VAL A 1 120 ? 9.605 4.016 -5.970 1.00 98.31 120 VAL A O 1
ATOM 805 N N . CYS A 1 121 ? 9.883 3.485 -3.801 1.00 98.50 121 CYS A N 1
ATOM 806 C CA . CYS A 1 121 ? 8.596 3.995 -3.333 1.00 98.50 121 CYS A CA 1
ATOM 807 C C . CYS A 1 121 ? 8.781 5.171 -2.375 1.00 98.50 121 CYS A C 1
ATOM 809 O O . CYS A 1 121 ? 9.680 5.147 -1.529 1.00 98.50 121 CYS A O 1
ATOM 811 N N . VAL A 1 122 ? 7.935 6.191 -2.510 1.00 98.06 122 VAL A N 1
ATOM 812 C CA . VAL A 1 122 ? 7.949 7.385 -1.659 1.00 98.06 122 VAL A CA 1
ATOM 813 C C . VAL A 1 122 ? 6.524 7.716 -1.190 1.00 98.06 122 VAL A C 1
ATOM 815 O O . VAL A 1 122 ? 5.680 7.973 -2.047 1.00 98.06 122 VAL A O 1
ATOM 818 N N . PRO A 1 123 ? 6.262 7.779 0.135 1.00 98.19 123 PRO A N 1
ATOM 819 C CA . PRO A 1 123 ? 7.125 7.315 1.234 1.00 98.19 123 PRO A CA 1
ATOM 820 C C . PRO A 1 123 ? 7.519 5.837 1.092 1.00 98.19 123 PRO A C 1
ATOM 822 O O . PRO A 1 123 ? 6.833 5.099 0.403 1.00 98.19 123 PRO A O 1
ATOM 825 N N . ALA A 1 124 ? 8.626 5.407 1.707 1.00 97.75 124 ALA A N 1
ATOM 826 C CA . ALA A 1 124 ? 9.056 4.006 1.655 1.00 97.75 124 ALA A CA 1
ATOM 827 C C . ALA A 1 124 ? 8.317 3.153 2.700 1.00 97.75 124 ALA A C 1
ATOM 829 O O . ALA A 1 124 ? 7.963 3.660 3.767 1.00 97.75 124 ALA A O 1
ATOM 830 N N . SER A 1 125 ? 8.157 1.851 2.450 1.00 97.81 125 SER A N 1
ATOM 831 C CA . SER A 1 125 ? 7.605 0.913 3.439 1.00 97.81 125 SER A CA 1
ATOM 832 C C . SER A 1 125 ? 8.435 0.938 4.730 1.00 97.81 125 SER A C 1
ATOM 834 O O . SER A 1 125 ? 9.668 0.962 4.691 1.00 97.81 125 SER A O 1
ATOM 836 N N . GLY A 1 126 ? 7.753 1.028 5.871 1.00 97.19 126 GLY A N 1
ATOM 837 C CA . GLY A 1 126 ? 8.334 1.244 7.199 1.00 97.19 126 GLY A CA 1
ATOM 838 C C . GLY A 1 126 ? 8.533 2.716 7.588 1.00 97.19 126 GLY A C 1
ATOM 839 O O . GLY A 1 126 ? 9.014 2.990 8.688 1.00 97.19 126 GLY A O 1
ATOM 840 N N . SER A 1 127 ? 8.178 3.674 6.724 1.00 98.06 127 SER A N 1
ATOM 841 C CA . SER A 1 127 ? 8.177 5.105 7.072 1.00 98.06 127 SER A CA 1
ATOM 842 C C . SER A 1 127 ? 7.054 5.443 8.052 1.00 98.06 127 SER A C 1
ATOM 844 O O . SER A 1 127 ? 6.072 4.714 8.144 1.00 98.06 127 SER A O 1
ATOM 846 N N . MET A 1 128 ? 7.179 6.573 8.755 1.00 97.12 128 MET A N 1
ATOM 847 C CA . MET A 1 128 ? 6.090 7.139 9.559 1.00 97.12 128 MET A CA 1
ATOM 848 C C . MET A 1 128 ? 5.028 7.765 8.655 1.00 97.12 128 MET A C 1
ATOM 850 O O . MET A 1 128 ? 5.350 8.643 7.851 1.00 97.12 128 MET A O 1
ATOM 854 N N . PHE A 1 129 ? 3.778 7.363 8.843 1.00 97.19 129 PHE A N 1
ATOM 855 C CA . PHE A 1 129 ? 2.606 7.928 8.185 1.00 97.19 129 PHE A CA 1
ATOM 856 C C . PHE A 1 129 ? 1.794 8.744 9.191 1.00 97.19 129 PHE A C 1
ATOM 858 O O . PHE A 1 129 ? 1.688 8.376 10.363 1.00 97.19 129 PHE A O 1
ATOM 865 N N . ALA A 1 130 ? 1.270 9.887 8.745 1.00 96.19 130 ALA A N 1
ATOM 866 C CA . ALA A 1 130 ? 0.316 10.659 9.533 1.00 96.19 130 ALA A CA 1
ATOM 867 C C . ALA A 1 130 ? -1.044 9.944 9.553 1.00 96.19 130 ALA A C 1
ATOM 869 O O . ALA A 1 130 ? -1.284 9.063 8.736 1.00 96.19 130 ALA A O 1
ATOM 870 N N . LEU A 1 131 ? -1.918 10.341 10.479 1.00 93.31 131 LEU A N 1
ATOM 871 C CA . LEU A 1 131 ? -3.315 9.906 10.467 1.00 93.31 131 LEU A CA 1
ATOM 872 C C . LEU A 1 131 ? -3.996 10.350 9.161 1.00 93.31 131 LEU A C 1
ATOM 874 O O . LEU A 1 131 ? -3.742 11.462 8.685 1.00 93.31 131 LEU A O 1
ATOM 878 N N . GLY A 1 132 ? -4.862 9.493 8.624 1.00 93.81 132 GLY A N 1
ATOM 879 C CA . GLY A 1 132 ? -5.533 9.662 7.339 1.00 93.81 132 GLY A CA 1
ATOM 880 C C . GLY A 1 132 ? -4.737 9.115 6.154 1.00 93.81 132 GLY A C 1
ATOM 881 O O . GLY A 1 132 ? -3.826 8.296 6.302 1.00 93.81 132 GLY A O 1
ATOM 882 N N . ASP A 1 133 ? -5.106 9.584 4.968 1.00 95.50 133 ASP A N 1
ATOM 883 C CA . ASP A 1 133 ? -4.575 9.086 3.704 1.00 95.50 133 ASP A CA 1
ATOM 884 C C . ASP A 1 133 ? -3.225 9.704 3.353 1.00 95.50 133 ASP A C 1
ATOM 886 O O . ASP A 1 133 ? -3.019 10.922 3.392 1.00 95.50 133 ASP A O 1
ATOM 890 N N . THR A 1 134 ? -2.301 8.855 2.918 1.00 97.94 134 THR A N 1
ATOM 891 C CA . THR A 1 134 ? -1.034 9.265 2.321 1.00 97.94 134 THR A CA 1
ATOM 892 C C . THR A 1 134 ? -0.849 8.572 0.982 1.00 97.94 134 THR A C 1
ATOM 894 O O . THR A 1 134 ? -0.855 7.349 0.893 1.00 97.94 134 THR A O 1
ATOM 897 N N . LEU A 1 135 ? -0.608 9.357 -0.065 1.00 98.00 135 LEU A N 1
ATOM 898 C CA . LEU A 1 135 ? -0.301 8.823 -1.386 1.00 98.00 135 LEU A CA 1
ATOM 899 C C . LEU A 1 135 ? 1.144 8.307 -1.428 1.00 98.00 135 LEU A C 1
ATOM 901 O O . LEU A 1 135 ? 2.090 9.081 -1.252 1.00 98.00 135 LEU A O 1
ATOM 905 N N . VAL A 1 136 ? 1.315 7.014 -1.693 1.00 98.62 136 VAL A N 1
ATOM 906 C CA . VAL A 1 136 ? 2.605 6.389 -2.000 1.00 98.62 136 VAL A CA 1
ATOM 907 C C . VAL A 1 136 ? 2.753 6.298 -3.512 1.00 98.62 136 VAL A C 1
ATOM 909 O O . VAL A 1 136 ? 1.881 5.778 -4.198 1.00 98.62 136 VAL A O 1
ATOM 912 N N . THR A 1 137 ? 3.877 6.774 -4.046 1.00 98.44 137 THR A N 1
ATOM 913 C CA . THR A 1 137 ? 4.243 6.589 -5.459 1.00 98.44 137 THR A CA 1
ATOM 914 C C . THR A 1 137 ? 5.428 5.641 -5.560 1.00 98.44 137 THR A C 1
ATOM 916 O O . THR A 1 137 ? 6.498 5.943 -5.024 1.00 98.44 137 THR A O 1
ATOM 919 N N . CYS A 1 138 ? 5.264 4.520 -6.261 1.00 98.56 138 CYS A N 1
ATOM 920 C CA . CYS A 1 138 ? 6.347 3.599 -6.597 1.00 98.56 138 CYS A CA 1
ATOM 921 C C . CYS A 1 138 ? 6.760 3.782 -8.059 1.00 98.56 138 CYS A C 1
ATOM 923 O O . CYS A 1 138 ? 5.919 3.814 -8.948 1.00 98.56 138 CYS A O 1
ATOM 925 N N . THR A 1 139 ? 8.063 3.888 -8.313 1.00 98.62 139 THR A N 1
ATOM 926 C CA . THR A 1 139 ? 8.654 3.896 -9.658 1.00 98.62 139 THR A CA 1
ATOM 927 C C . THR A 1 139 ? 9.442 2.611 -9.856 1.00 98.62 139 THR A C 1
ATOM 929 O O . THR A 1 139 ? 10.340 2.332 -9.057 1.00 98.62 139 THR A O 1
ATOM 932 N N . ALA A 1 140 ? 9.121 1.853 -10.900 1.00 98.62 140 ALA A N 1
ATOM 933 C CA . ALA A 1 140 ? 9.930 0.734 -11.372 1.00 98.62 140 ALA A CA 1
ATOM 934 C C . ALA A 1 140 ? 10.817 1.196 -12.537 1.00 98.62 140 ALA A C 1
ATOM 936 O O . ALA A 1 140 ? 10.392 2.017 -13.347 1.00 98.62 140 ALA A O 1
ATOM 937 N N . THR A 1 141 ? 12.056 0.715 -12.617 1.00 98.62 141 THR A N 1
ATOM 938 C CA . THR A 1 141 ? 13.021 1.082 -13.664 1.00 98.62 141 THR A CA 1
ATOM 939 C C . THR A 1 141 ? 13.849 -0.127 -14.070 1.00 98.62 141 THR A C 1
ATOM 941 O O . THR A 1 141 ? 14.473 -0.749 -13.212 1.00 98.62 141 THR A O 1
ATOM 944 N N . ASP A 1 142 ? 13.864 -0.454 -15.356 1.00 98.50 142 ASP A N 1
ATOM 945 C CA . ASP A 1 142 ? 14.644 -1.576 -15.887 1.00 98.50 142 ASP A CA 1
ATOM 946 C C . ASP A 1 142 ? 16.129 -1.219 -16.124 1.00 98.50 142 ASP A C 1
ATOM 948 O O . ASP A 1 142 ? 16.593 -0.095 -15.886 1.00 98.50 142 ASP A O 1
ATOM 952 N N . GLN A 1 143 ? 16.899 -2.186 -16.626 1.00 97.88 143 GLN A N 1
ATOM 953 C CA . GLN A 1 143 ? 18.308 -2.007 -16.990 1.00 97.88 143 GLN A CA 1
ATOM 954 C C . GLN A 1 143 ? 18.548 -1.100 -18.204 1.00 97.88 143 GLN A C 1
ATOM 956 O O . GLN A 1 143 ? 19.642 -0.536 -18.316 1.00 97.88 143 GLN A O 1
ATOM 961 N N . ALA A 1 144 ? 17.586 -0.937 -19.112 1.00 98.12 144 ALA A N 1
ATOM 962 C CA . ALA A 1 144 ? 17.683 -0.009 -20.240 1.00 98.12 144 ALA A CA 1
ATOM 963 C C . ALA A 1 144 ? 17.387 1.444 -19.838 1.00 98.12 144 ALA A C 1
ATOM 965 O O . ALA A 1 144 ? 17.795 2.378 -20.538 1.00 98.12 144 ALA A O 1
ATOM 966 N N . GLY A 1 145 ? 16.798 1.640 -18.660 1.00 97.94 145 GLY A N 1
ATOM 967 C CA . GLY A 1 145 ? 16.397 2.923 -18.111 1.00 97.94 145 GLY A CA 1
ATOM 968 C C . GLY A 1 145 ? 14.979 3.328 -18.504 1.00 97.94 145 GLY A C 1
ATOM 969 O O . GLY A 1 145 ? 14.670 4.519 -18.408 1.00 97.94 145 GLY A O 1
ATOM 970 N N . ASN A 1 146 ? 14.131 2.400 -18.961 1.00 98.50 146 ASN A N 1
ATOM 971 C CA . ASN A 1 146 ? 12.699 2.673 -19.058 1.00 98.50 146 ASN A CA 1
ATOM 972 C C . ASN A 1 146 ? 12.086 2.601 -17.658 1.00 98.50 146 ASN A C 1
ATOM 974 O O . ASN A 1 146 ? 12.541 1.841 -16.802 1.00 98.50 146 ASN A O 1
ATOM 978 N N . ALA A 1 147 ? 11.066 3.419 -17.411 1.00 98.06 147 ALA A N 1
ATOM 979 C CA . ALA A 1 147 ? 10.447 3.517 -16.100 1.00 98.06 147 ALA A CA 1
ATOM 980 C C . ALA A 1 147 ? 8.938 3.718 -16.200 1.00 98.06 147 ALA A C 1
ATOM 982 O O . ALA A 1 147 ? 8.465 4.420 -17.092 1.00 98.06 147 ALA A O 1
ATOM 983 N N . GLU A 1 148 ? 8.221 3.149 -15.238 1.00 98.31 148 GLU A N 1
ATOM 984 C CA . GLU A 1 148 ? 6.774 3.288 -15.069 1.00 98.31 148 GLU A CA 1
ATOM 985 C C . GLU A 1 148 ? 6.460 3.539 -13.592 1.00 98.31 148 GLU A C 1
ATOM 987 O O . GLU A 1 148 ? 7.252 3.183 -12.704 1.00 98.31 148 GLU A O 1
ATOM 992 N N . GLN A 1 149 ? 5.322 4.176 -13.325 1.00 98.00 149 GLN A N 1
ATOM 993 C CA . GLN A 1 149 ? 4.879 4.478 -11.968 1.00 98.00 149 GLN A CA 1
AT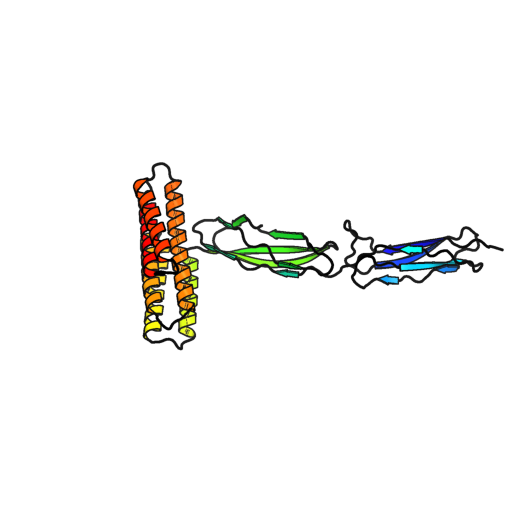OM 994 C C . GLN A 1 149 ? 3.513 3.878 -11.671 1.00 98.00 149 GLN A C 1
ATOM 996 O O . GLN A 1 149 ? 2.644 3.831 -12.535 1.00 98.00 149 GLN A O 1
ATOM 1001 N N . ASP A 1 150 ? 3.317 3.506 -10.410 1.00 98.56 150 ASP A N 1
ATOM 1002 C CA . ASP A 1 150 ? 1.993 3.257 -9.853 1.00 98.56 150 ASP A CA 1
ATOM 1003 C C . ASP A 1 150 ? 1.847 3.971 -8.508 1.00 98.56 150 ASP A C 1
ATOM 1005 O O . ASP A 1 150 ? 2.837 4.250 -7.813 1.00 98.56 150 ASP A O 1
ATOM 1009 N N . MET A 1 151 ? 0.609 4.300 -8.161 1.00 98.00 151 MET A N 1
ATOM 1010 C CA . MET A 1 151 ? 0.266 4.997 -6.931 1.00 98.00 151 MET A CA 1
ATOM 1011 C C . MET A 1 151 ? -0.770 4.203 -6.154 1.00 98.00 151 MET A C 1
ATOM 1013 O O . MET A 1 151 ? -1.741 3.728 -6.728 1.00 98.00 151 MET A O 1
ATOM 1017 N N . ALA A 1 152 ? -0.583 4.139 -4.841 1.00 98.19 152 ALA A N 1
ATOM 1018 C CA . ALA A 1 152 ? -1.568 3.585 -3.927 1.00 98.19 152 ALA A CA 1
ATOM 1019 C C . ALA A 1 152 ? -1.705 4.480 -2.701 1.00 98.19 152 ALA A C 1
ATOM 1021 O O . ALA A 1 152 ? -0.778 5.214 -2.330 1.00 98.19 152 ALA A O 1
ATOM 1022 N N . VAL A 1 153 ? -2.866 4.421 -2.075 1.00 98.12 153 VAL A N 1
ATOM 1023 C CA . VAL A 1 153 ? -3.153 5.110 -0.828 1.00 98.12 153 VAL A CA 1
ATOM 1024 C C . VAL A 1 153 ? -2.768 4.201 0.334 1.00 98.12 153 VAL A C 1
ATOM 1026 O O . VAL A 1 153 ? -3.145 3.032 0.401 1.00 98.12 153 VAL A O 1
ATOM 1029 N N . VAL A 1 154 ? -1.982 4.751 1.256 1.00 98.00 154 VAL A N 1
ATOM 1030 C CA . VAL A 1 154 ? -1.777 4.171 2.580 1.00 98.00 154 VAL A CA 1
ATOM 1031 C C . VAL A 1 154 ? -2.597 4.978 3.573 1.00 98.00 154 VAL A C 1
ATOM 1033 O O . VAL A 1 154 ? -2.290 6.152 3.799 1.00 98.00 154 VAL A O 1
ATOM 1036 N N . SER A 1 155 ? -3.608 4.350 4.16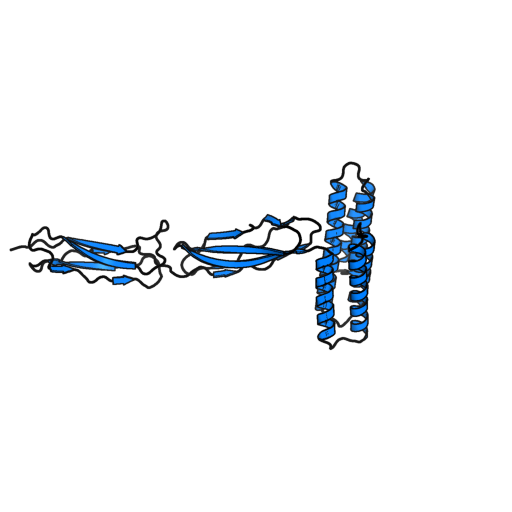4 1.00 95.81 155 SER A N 1
ATOM 1037 C CA . SER A 1 155 ? -4.524 4.991 5.106 1.00 95.81 155 SER A CA 1
ATOM 1038 C C . SER A 1 155 ? -4.214 4.548 6.529 1.00 95.81 155 SER A C 1
ATOM 1040 O O . SER A 1 155 ? -4.231 3.358 6.852 1.00 95.81 155 SER A O 1
ATOM 1042 N N . VAL A 1 156 ? -3.922 5.516 7.397 1.00 96.06 156 VAL A N 1
ATOM 1043 C CA . VAL A 1 156 ? -3.854 5.295 8.845 1.00 96.06 156 VAL A CA 1
ATOM 1044 C C . VAL A 1 156 ? -5.176 5.755 9.442 1.00 96.06 156 VAL A C 1
ATOM 1046 O O . VAL A 1 156 ? -5.358 6.937 9.742 1.00 96.06 156 VAL A O 1
ATOM 1049 N N . LEU A 1 157 ? -6.111 4.820 9.564 1.00 93.94 157 LEU A N 1
ATOM 1050 C CA . LEU A 1 157 ? -7.488 5.095 9.944 1.00 93.94 157 LEU A CA 1
ATOM 1051 C C . LEU A 1 157 ? -7.615 5.333 11.449 1.00 93.94 157 LEU A C 1
ATOM 1053 O O . LEU A 1 157 ? -7.119 4.560 12.277 1.00 93.94 157 LEU A O 1
ATOM 1057 N N . THR A 1 158 ? -8.321 6.406 11.783 1.00 92.12 158 THR A N 1
ATOM 1058 C CA . THR A 1 158 ? -8.757 6.756 13.133 1.00 92.12 158 THR A CA 1
ATOM 1059 C C . THR A 1 158 ? -10.124 6.136 13.434 1.00 92.12 158 THR A C 1
ATOM 1061 O O . THR A 1 158 ? -10.823 5.662 12.544 1.00 92.12 158 THR A O 1
ATOM 1064 N N . THR A 1 159 ? -10.532 6.125 14.705 1.00 92.25 159 THR A N 1
ATOM 1065 C CA . THR A 1 159 ? -11.823 5.545 15.128 1.00 92.25 159 THR A CA 1
ATOM 1066 C C . THR A 1 159 ? -13.022 6.195 14.445 1.00 92.25 159 THR A C 1
ATOM 1068 O O . THR A 1 159 ? -13.962 5.502 14.083 1.00 92.25 159 THR A O 1
ATOM 1071 N N . ASP A 1 160 ? -13.008 7.517 14.297 1.00 93.56 160 ASP A N 1
ATOM 1072 C CA . ASP A 1 160 ? -14.045 8.270 13.591 1.00 93.56 160 ASP A CA 1
ATOM 1073 C C . ASP A 1 160 ? -14.102 7.893 12.107 1.00 93.56 160 ASP A C 1
ATOM 1075 O O . ASP A 1 160 ? -15.187 7.575 11.635 1.00 93.56 160 ASP A O 1
ATOM 1079 N N . ALA A 1 161 ? -12.957 7.797 11.420 1.00 93.81 161 ALA A N 1
ATOM 1080 C CA . ALA A 1 161 ? -12.903 7.357 10.022 1.00 93.81 161 ALA A CA 1
ATOM 1081 C C . ALA A 1 161 ? -13.506 5.953 9.832 1.00 93.81 161 ALA A C 1
ATOM 1083 O O . ALA A 1 161 ? -14.365 5.758 8.981 1.00 93.81 161 ALA A O 1
ATOM 1084 N N . VAL A 1 162 ? -13.156 4.997 10.700 1.00 95.38 162 VAL A N 1
ATOM 1085 C CA . VAL A 1 162 ? -13.740 3.642 10.660 1.00 95.38 162 VAL A CA 1
ATOM 1086 C C . VAL A 1 162 ? -15.247 3.663 10.885 1.00 95.38 162 VAL A C 1
ATOM 1088 O O . VAL A 1 162 ? -15.984 2.906 10.256 1.00 95.38 162 VAL A O 1
ATOM 1091 N N . ILE A 1 163 ? -15.722 4.493 11.817 1.00 97.12 163 ILE A N 1
ATOM 1092 C CA . ILE A 1 163 ? -17.157 4.619 12.061 1.00 97.12 163 ILE A CA 1
ATOM 1093 C C . ILE A 1 163 ? -17.853 5.174 10.813 1.00 97.12 163 ILE A C 1
ATOM 1095 O O . ILE A 1 163 ? -18.895 4.640 10.436 1.00 97.12 163 ILE A O 1
ATOM 1099 N N . GLU A 1 164 ? -17.293 6.207 10.185 1.00 96.44 164 GLU A N 1
ATOM 1100 C CA . GLU A 1 164 ? -17.839 6.814 8.968 1.00 96.44 164 GLU A CA 1
ATOM 1101 C C . GLU A 1 164 ? -17.887 5.811 7.801 1.00 96.44 164 GLU A C 1
ATOM 1103 O O . GLU A 1 164 ? -18.927 5.705 7.144 1.00 96.44 164 GLU A O 1
ATOM 1108 N N . ASP A 1 165 ? -16.842 5.003 7.608 1.00 94.94 165 ASP A N 1
ATOM 1109 C CA . ASP A 1 165 ? -16.806 3.953 6.578 1.00 94.94 165 ASP A CA 1
ATOM 1110 C C . ASP A 1 165 ? -17.885 2.887 6.816 1.00 94.94 165 ASP A C 1
ATOM 1112 O O . ASP A 1 165 ? -18.687 2.577 5.929 1.00 94.94 165 ASP A O 1
ATOM 1116 N N . VAL A 1 166 ? -17.992 2.388 8.053 1.00 96.94 166 VAL A N 1
ATOM 1117 C CA . VAL A 1 166 ? -19.034 1.421 8.436 1.00 96.94 166 VAL A CA 1
ATOM 1118 C C . VAL A 1 166 ? -20.434 2.008 8.234 1.00 96.94 166 VAL A C 1
ATOM 1120 O O . VAL A 1 166 ? -21.356 1.293 7.838 1.00 96.94 166 VAL A O 1
ATOM 1123 N N . GLN A 1 167 ? -20.634 3.299 8.504 1.00 98.19 167 GLN A N 1
ATOM 1124 C CA . GLN A 1 167 ? -21.915 3.958 8.251 1.00 98.19 167 GLN A CA 1
ATOM 1125 C C . GLN A 1 167 ? -22.247 4.018 6.759 1.00 98.19 167 GLN A C 1
ATOM 1127 O O . GLN A 1 167 ? -23.394 3.739 6.403 1.00 98.19 167 GLN A O 1
ATOM 1132 N N . GLY A 1 168 ? -21.265 4.325 5.907 1.00 97.25 168 GLY A N 1
ATOM 1133 C CA . GLY A 1 168 ? -21.425 4.322 4.452 1.00 97.25 168 GLY A CA 1
ATOM 1134 C C . GLY A 1 168 ? -21.833 2.951 3.913 1.00 97.25 168 GLY A C 1
ATOM 1135 O O . GLY A 1 168 ? -22.803 2.840 3.164 1.00 97.25 168 GLY A O 1
ATOM 1136 N N . GLU A 1 169 ? -21.178 1.886 4.372 1.00 96.25 169 GLU A N 1
ATOM 1137 C CA . GLU A 1 169 ? -21.533 0.516 3.982 1.00 96.25 169 GLU A CA 1
ATOM 1138 C C . GLU A 1 169 ? -22.925 0.090 4.485 1.00 96.25 169 GLU A C 1
ATOM 1140 O O . GLU A 1 169 ? -23.677 -0.583 3.772 1.00 96.25 169 GLU A O 1
ATOM 1145 N N . ILE A 1 170 ? -23.327 0.512 5.692 1.00 96.12 170 ILE A N 1
ATOM 1146 C CA . ILE A 1 170 ? -24.698 0.296 6.183 1.00 96.12 170 ILE A CA 1
ATOM 1147 C C . ILE A 1 170 ? -25.718 1.005 5.279 1.00 96.12 170 ILE A C 1
ATOM 1149 O O . ILE A 1 170 ? -26.760 0.418 4.962 1.00 96.12 170 ILE A O 1
ATOM 1153 N N . ASP A 1 171 ? -25.439 2.240 4.860 1.00 96.81 171 ASP A N 1
ATOM 1154 C CA . ASP A 1 171 ? -26.302 3.000 3.953 1.00 96.81 171 ASP A CA 1
ATOM 1155 C C . ASP A 1 171 ? -26.438 2.313 2.588 1.00 96.81 171 ASP A C 1
ATOM 1157 O O . ASP A 1 171 ? -27.556 2.184 2.073 1.00 96.81 171 ASP A O 1
ATOM 1161 N N . ASP A 1 172 ? -25.340 1.795 2.040 1.00 94.88 172 ASP A N 1
ATOM 1162 C CA . ASP A 1 172 ? -25.336 1.054 0.778 1.00 94.88 172 ASP A CA 1
ATOM 1163 C C . ASP A 1 172 ? -26.146 -0.248 0.872 1.00 94.88 172 ASP A C 1
ATOM 1165 O O . ASP A 1 172 ? -26.968 -0.537 -0.008 1.00 94.88 172 ASP A O 1
ATOM 1169 N N . LEU A 1 173 ? -26.013 -0.998 1.971 1.00 93.19 173 LEU A N 1
ATOM 1170 C CA . LEU A 1 173 ? -26.827 -2.191 2.239 1.00 93.19 173 LEU A CA 1
ATOM 1171 C C . LEU A 1 173 ? -28.323 -1.861 2.315 1.00 93.19 173 LEU A C 1
ATOM 1173 O O . LEU A 1 173 ? -29.169 -2.587 1.779 1.00 93.19 173 LEU A O 1
ATOM 1177 N N . LEU A 1 174 ? -28.674 -0.757 2.974 1.00 93.38 174 LEU A N 1
ATOM 1178 C CA . LEU A 1 174 ? -30.057 -0.291 3.063 1.00 93.38 174 LEU A CA 1
ATOM 1179 C C . LEU A 1 174 ? -30.596 0.143 1.693 1.00 93.38 174 LEU A C 1
ATOM 1181 O O . LEU A 1 174 ? -31.754 -0.154 1.372 1.00 93.38 174 LEU A O 1
ATOM 1185 N N . ALA A 1 175 ? -29.773 0.807 0.879 1.00 94.94 175 ALA A N 1
ATOM 1186 C CA . ALA A 1 175 ? -30.130 1.281 -0.454 1.00 94.94 175 ALA A CA 1
ATOM 1187 C C . ALA A 1 175 ? -30.296 0.140 -1.472 1.00 94.94 175 ALA A C 1
ATOM 1189 O O . ALA A 1 175 ? -31.200 0.200 -2.313 1.00 94.94 175 ALA A O 1
ATOM 1190 N N . ALA A 1 176 ? -29.482 -0.917 -1.378 1.00 91.81 176 ALA A N 1
ATOM 1191 C CA . ALA A 1 176 ? -29.582 -2.105 -2.227 1.00 91.81 176 ALA A CA 1
ATOM 1192 C C . ALA A 1 176 ? -30.933 -2.835 -2.071 1.00 91.81 176 ALA A C 1
ATOM 1194 O O . ALA A 1 176 ? -31.444 -3.438 -3.022 1.00 91.81 176 ALA A O 1
ATOM 1195 N N . GLY A 1 177 ? -31.557 -2.738 -0.891 1.00 87.62 177 GLY A N 1
ATOM 1196 C CA . GLY A 1 177 ? -32.844 -3.361 -0.590 1.00 87.62 177 GLY A CA 1
ATOM 1197 C C . GLY A 1 177 ? -32.753 -4.886 -0.444 1.00 87.62 177 GLY A C 1
ATOM 1198 O O . GLY A 1 177 ? -31.697 -5.455 -0.208 1.00 87.62 177 GLY A O 1
ATOM 1199 N N . GLY A 1 178 ? -33.893 -5.583 -0.511 1.00 89.31 178 GLY A N 1
ATOM 1200 C CA . GLY A 1 178 ? -33.936 -7.053 -0.375 1.00 89.31 178 GLY A CA 1
ATOM 1201 C C . GLY A 1 178 ? -33.770 -7.589 1.056 1.00 89.31 178 GLY A C 1
ATOM 1202 O O . GLY A 1 178 ? -33.947 -8.783 1.288 1.00 89.31 178 GLY A O 1
ATOM 1203 N N . LEU A 1 179 ? -33.512 -6.711 2.023 1.00 92.69 179 LEU A N 1
ATOM 1204 C CA . LEU A 1 179 ? -33.379 -7.044 3.436 1.00 92.69 179 LEU A CA 1
ATOM 1205 C C . LEU A 1 179 ? -34.734 -7.252 4.129 1.00 92.69 179 LEU A C 1
ATOM 1207 O O . LEU A 1 179 ? -35.753 -6.646 3.786 1.00 92.69 179 LEU A O 1
ATOM 1211 N N . SER A 1 180 ? -34.743 -8.083 5.173 1.00 93.44 180 SER A N 1
ATOM 1212 C CA . SER A 1 180 ? -35.918 -8.240 6.033 1.00 93.44 180 SER A CA 1
ATOM 1213 C C . SER A 1 180 ? -36.189 -6.967 6.849 1.00 93.44 180 SER A C 1
ATOM 1215 O O . SER A 1 180 ? -35.270 -6.245 7.229 1.00 93.44 180 SER A O 1
ATOM 1217 N N . ASN A 1 181 ? -37.448 -6.722 7.237 1.00 94.44 181 ASN A N 1
ATOM 1218 C CA . ASN A 1 181 ? -37.794 -5.597 8.127 1.00 94.44 181 ASN A CA 1
ATOM 1219 C C . ASN A 1 181 ? -37.002 -5.614 9.446 1.00 94.44 181 ASN A C 1
ATOM 1221 O O . ASN A 1 181 ? -36.753 -4.566 10.044 1.00 94.44 181 ASN A O 1
ATOM 1225 N N . LYS A 1 182 ? -36.627 -6.810 9.920 1.00 94.38 182 LYS A N 1
ATOM 1226 C CA . LYS A 1 182 ? -35.781 -6.976 11.101 1.00 94.38 182 LYS A CA 1
ATOM 1227 C C . LYS A 1 182 ? -34.370 -6.457 10.817 1.00 94.38 182 LYS A C 1
ATOM 1229 O O . LYS A 1 182 ? -33.893 -5.652 11.609 1.00 94.38 182 LYS A O 1
ATOM 1234 N N . ALA A 1 183 ? -33.750 -6.885 9.715 1.00 94.94 183 ALA A N 1
ATOM 1235 C CA . ALA A 1 183 ? -32.420 -6.441 9.302 1.00 94.94 183 ALA A CA 1
ATOM 1236 C C . ALA A 1 183 ? -32.375 -4.918 9.139 1.00 94.94 183 ALA A C 1
ATOM 1238 O O . ALA A 1 183 ? -31.584 -4.265 9.809 1.00 94.94 183 ALA A O 1
ATOM 1239 N N . VAL A 1 184 ? -33.323 -4.344 8.391 1.00 95.69 184 VAL A N 1
ATOM 1240 C CA . VAL A 1 184 ? -33.444 -2.886 8.204 1.00 95.69 184 VAL A CA 1
ATOM 1241 C C . VAL A 1 184 ? -33.554 -2.151 9.545 1.00 95.69 184 VAL A C 1
ATOM 1243 O O . VAL A 1 184 ? -32.855 -1.171 9.783 1.00 95.69 184 VAL A O 1
ATOM 1246 N N . ASN A 1 185 ? -34.388 -2.638 10.477 1.00 96.38 185 ASN A N 1
ATOM 1247 C CA . ASN A 1 185 ? -34.509 -2.014 11.799 1.00 96.38 185 ASN A CA 1
ATOM 1248 C C . ASN A 1 185 ? -33.223 -2.104 12.633 1.00 96.38 185 ASN A C 1
ATOM 1250 O O . ASN A 1 185 ? -32.994 -1.255 13.493 1.00 96.38 185 ASN A O 1
ATOM 1254 N N . LYS A 1 186 ? -32.438 -3.165 12.450 1.00 97.31 186 LYS A N 1
ATOM 1255 C CA . LYS A 1 186 ? -31.194 -3.388 13.182 1.00 97.31 186 LYS A CA 1
ATOM 1256 C C . LYS A 1 186 ? -30.043 -2.569 12.622 1.00 97.31 186 LYS A C 1
ATOM 1258 O O . LYS A 1 186 ? -29.383 -1.915 13.418 1.00 97.31 186 LYS A O 1
ATOM 1263 N N . LEU A 1 187 ? -29.898 -2.519 11.303 1.00 96.69 187 LEU A N 1
ATOM 1264 C CA . LEU A 1 187 ? -28.951 -1.647 10.613 1.00 96.69 187 LEU A CA 1
ATOM 1265 C C . LEU A 1 187 ? -29.183 -0.176 10.977 1.00 96.69 187 LEU A C 1
ATOM 1267 O O . LEU A 1 187 ? -28.268 0.471 11.471 1.00 96.69 187 LEU A O 1
ATOM 1271 N N . GLY A 1 188 ? -30.428 0.312 10.910 1.00 97.50 188 GLY A N 1
ATOM 1272 C CA . GLY A 1 188 ? -30.728 1.694 11.311 1.00 97.50 188 GLY A CA 1
ATOM 1273 C C . GLY A 1 188 ? -30.385 1.991 12.779 1.00 97.50 188 GLY A C 1
ATOM 1274 O O . GLY A 1 188 ? -29.833 3.037 13.094 1.00 97.50 188 GLY A O 1
ATOM 1275 N N . LYS A 1 189 ? -30.621 1.039 13.694 1.00 98.38 189 LYS A N 1
ATOM 1276 C CA . LYS A 1 189 ? -30.207 1.196 15.101 1.00 98.38 189 LYS A CA 1
ATOM 1277 C C . LYS A 1 189 ? -28.696 1.128 15.295 1.00 98.38 189 LYS A C 1
ATOM 1279 O O . LYS A 1 189 ? -28.209 1.715 16.254 1.00 98.38 189 LYS A O 1
ATOM 1284 N N . ALA A 1 190 ? -27.976 0.366 14.473 1.00 98.12 190 ALA A N 1
ATOM 1285 C CA . ALA A 1 190 ? -26.518 0.364 14.491 1.00 98.12 190 ALA A CA 1
ATOM 1286 C C . ALA A 1 190 ? -26.000 1.739 14.062 1.00 98.12 190 ALA A C 1
ATOM 1288 O O . ALA A 1 190 ? -25.194 2.326 14.772 1.00 98.12 190 ALA A O 1
ATOM 1289 N N . GLN A 1 191 ? -26.558 2.299 12.991 1.00 98.31 191 GLN A N 1
ATOM 1290 C CA . GLN A 1 191 ? -26.211 3.624 12.487 1.00 98.31 191 GLN A CA 1
ATOM 1291 C C . GLN A 1 191 ? -26.492 4.739 13.503 1.00 98.31 191 GLN A C 1
ATOM 1293 O O . GLN A 1 191 ? -25.628 5.583 13.723 1.00 98.31 191 GLN A O 1
ATOM 1298 N N . ASP A 1 192 ? -27.632 4.692 14.207 1.00 98.69 192 ASP A N 1
ATOM 1299 C CA . ASP A 1 192 ? -27.922 5.597 15.334 1.00 98.69 192 ASP A CA 1
ATOM 1300 C C . ASP A 1 192 ? -26.839 5.512 16.424 1.00 98.69 192 ASP A C 1
ATOM 1302 O O . ASP A 1 192 ? -26.437 6.521 16.997 1.00 98.69 192 ASP A O 1
ATOM 1306 N N . LYS A 1 193 ? -26.350 4.302 16.725 1.00 98.62 193 LYS A N 1
ATOM 1307 C CA . LYS A 1 193 ? -25.298 4.091 17.728 1.00 98.62 193 LYS A CA 1
ATOM 1308 C C . LYS A 1 193 ? -23.929 4.551 17.252 1.00 98.62 193 LYS A C 1
ATOM 1310 O O . LYS A 1 193 ? -23.165 5.064 18.056 1.00 98.62 193 LYS A O 1
ATOM 1315 N N . LEU A 1 194 ? -23.628 4.395 15.974 1.00 98.62 194 LEU A N 1
ATOM 1316 C CA . LEU A 1 194 ? -22.403 4.905 15.372 1.00 98.62 194 LEU A CA 1
ATOM 1317 C C . LEU A 1 194 ? -22.395 6.442 15.341 1.00 98.62 194 LEU A C 1
ATOM 1319 O O . LEU A 1 194 ? -21.401 7.042 15.732 1.00 98.62 194 LEU A O 1
ATOM 1323 N N . ASN A 1 195 ? -23.534 7.077 15.047 1.00 98.56 195 ASN A N 1
ATOM 1324 C CA . ASN A 1 195 ? -23.699 8.527 15.189 1.00 98.56 195 ASN A CA 1
ATOM 1325 C C . ASN A 1 195 ? -23.509 8.981 16.644 1.00 98.56 195 ASN A C 1
ATOM 1327 O O . ASN A 1 195 ? -22.721 9.888 16.897 1.00 98.56 195 ASN A O 1
ATOM 1331 N N . ASP A 1 196 ? -24.153 8.300 17.609 1.00 98.56 196 ASP A N 1
ATOM 1332 C CA . ASP A 1 196 ? -23.915 8.556 19.038 1.00 98.56 196 ASP A CA 1
ATOM 1333 C C . ASP A 1 196 ? -22.407 8.433 19.370 1.00 98.56 196 ASP A C 1
ATOM 1335 O O . ASP A 1 196 ? -21.917 9.135 20.244 1.00 98.56 196 ASP A O 1
ATOM 1339 N N . ALA A 1 197 ? -21.669 7.510 18.741 1.00 98.19 197 ALA A N 1
ATOM 1340 C CA . ALA A 1 197 ? -20.242 7.310 19.000 1.00 98.19 197 ALA A CA 1
ATOM 1341 C C . ALA A 1 197 ? -19.387 8.472 18.476 1.00 98.19 197 ALA A C 1
ATOM 1343 O O . ALA A 1 197 ? -18.512 8.939 19.205 1.00 98.19 197 ALA A O 1
ATOM 1344 N N . LEU A 1 198 ? -19.656 8.944 17.254 1.00 98.12 198 LEU A N 1
ATOM 1345 C CA . LEU A 1 198 ? -18.995 10.115 16.667 1.00 98.12 198 LEU A CA 1
ATOM 1346 C C . LEU A 1 198 ? -19.227 11.370 17.511 1.00 98.12 198 LEU A C 1
ATOM 1348 O O . LEU A 1 198 ? -18.278 12.105 17.778 1.00 98.12 198 LEU A O 1
ATOM 1352 N N . ASP A 1 199 ? -20.450 11.571 18.009 1.00 98.25 199 ASP A N 1
ATOM 1353 C CA . ASP A 1 199 ? -20.768 12.690 18.902 1.00 98.25 199 ASP A CA 1
ATOM 1354 C C . ASP A 1 199 ? -19.902 12.665 20.176 1.00 98.25 199 ASP A C 1
ATOM 1356 O O . ASP A 1 199 ? -19.379 13.699 20.592 1.00 98.25 199 ASP A O 1
ATOM 1360 N N . GLU A 1 200 ? -19.703 11.488 20.782 1.00 97.88 200 GLU A N 1
ATOM 1361 C CA . GLU A 1 200 ? -18.899 11.337 22.009 1.00 97.88 200 GLU A CA 1
ATOM 1362 C C . GLU A 1 200 ? -17.387 11.492 21.720 1.00 97.88 200 GLU A C 1
ATOM 1364 O O . GLU A 1 200 ? -16.630 11.918 22.595 1.00 97.88 200 GLU A O 1
ATOM 1369 N N . LEU A 1 201 ? -16.934 11.179 20.496 1.00 95.31 201 LEU A N 1
ATOM 1370 C CA . LEU A 1 201 ? -15.557 11.418 20.034 1.00 95.31 201 LEU A CA 1
ATOM 1371 C C . LEU A 1 201 ? -15.286 12.892 19.701 1.00 95.31 201 LEU A C 1
ATOM 1373 O O . LEU A 1 201 ? -14.148 13.339 19.832 1.00 95.31 201 LEU A O 1
ATOM 1377 N N . ALA A 1 202 ? -16.311 13.642 19.300 1.00 96.06 202 ALA A N 1
ATOM 1378 C CA . ALA A 1 202 ? -16.216 15.065 18.988 1.00 96.06 202 ALA A CA 1
ATOM 1379 C C . ALA A 1 202 ? -16.239 15.976 20.236 1.0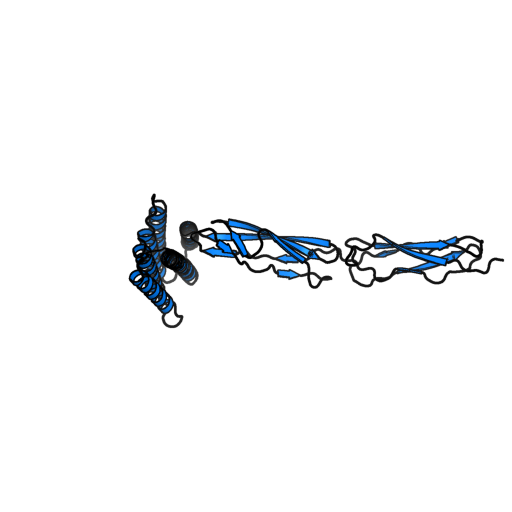0 96.06 202 ALA A C 1
ATOM 1381 O O . ALA A 1 202 ? -16.018 17.185 20.114 1.00 96.06 202 ALA A O 1
ATOM 1382 N N . GLU A 1 203 ? -16.514 15.431 21.431 1.00 96.12 203 GLU A N 1
ATOM 1383 C CA . GLU A 1 203 ? -16.400 16.167 22.699 1.00 96.12 203 GLU A CA 1
ATOM 1384 C C . GLU A 1 203 ? -14.951 16.647 22.956 1.00 96.12 203 GLU A C 1
ATOM 1386 O O . GLU A 1 203 ? -13.984 16.058 22.478 1.00 96.12 203 GLU A O 1
ATOM 1391 N N . ASP A 1 204 ? -14.780 17.717 23.747 1.00 93.38 204 ASP A N 1
ATOM 1392 C CA . ASP A 1 204 ? -13.463 18.250 24.142 1.00 93.38 204 ASP A CA 1
ATOM 1393 C C . ASP A 1 204 ? -13.315 18.268 25.684 1.00 93.38 204 ASP A C 1
ATOM 1395 O O . ASP A 1 204 ? -13.872 19.159 26.343 1.00 93.38 204 ASP A O 1
ATOM 1399 N N . PRO A 1 205 ? -12.596 17.299 26.296 1.00 92.50 205 PRO A N 1
ATOM 1400 C CA . PRO A 1 205 ? -11.910 16.172 25.654 1.00 92.50 205 PRO A CA 1
ATOM 1401 C C . PRO A 1 205 ? -12.873 15.031 25.247 1.00 92.50 205 PRO A C 1
ATOM 1403 O O . PRO A 1 205 ? -13.917 14.882 25.885 1.00 92.50 205 PRO A O 1
ATOM 1406 N N . PRO A 1 206 ? -12.493 14.170 24.282 1.00 93.00 206 PRO A N 1
ATOM 1407 C CA . PRO A 1 206 ? -13.328 13.056 23.822 1.00 93.00 206 PRO A CA 1
ATOM 1408 C C . PRO A 1 206 ? -13.688 12.046 24.926 1.00 93.00 206 PRO A C 1
ATOM 1410 O O . PRO A 1 206 ? -12.811 11.592 25.675 1.00 93.00 206 PRO A O 1
ATOM 1413 N N . ASP A 1 207 ? -14.947 11.595 24.981 1.00 94.88 207 ASP A N 1
ATOM 1414 C CA . ASP A 1 207 ? -15.393 10.514 25.878 1.00 94.88 207 ASP A CA 1
ATOM 1415 C C . ASP A 1 207 ? -15.263 9.146 25.190 1.00 94.88 207 ASP A C 1
ATOM 1417 O O . ASP A 1 207 ? -16.236 8.447 24.886 1.00 94.88 207 ASP A O 1
ATOM 1421 N N . VAL A 1 208 ? -14.011 8.724 24.978 1.00 92.69 208 VAL A N 1
ATOM 1422 C CA . VAL A 1 208 ? -13.664 7.448 24.318 1.00 92.69 208 VAL A CA 1
ATOM 1423 C C . VAL A 1 208 ? -14.335 6.249 24.997 1.00 92.69 208 VAL A C 1
ATOM 1425 O O . VAL A 1 208 ? -14.722 5.280 24.346 1.00 92.69 208 VAL A O 1
ATOM 1428 N N . LYS A 1 209 ? -14.540 6.311 26.319 1.00 94.44 209 LYS A N 1
ATOM 1429 C CA . LYS A 1 209 ? -15.216 5.244 27.059 1.00 94.44 209 LYS A CA 1
ATOM 1430 C C . LYS A 1 209 ? -16.652 5.065 26.579 1.00 94.44 209 LYS A C 1
ATOM 1432 O O . LYS A 1 209 ? -17.095 3.927 26.400 1.00 94.44 209 LYS A O 1
ATOM 1437 N N . LYS A 1 210 ? -17.407 6.159 26.474 1.00 96.06 210 LYS A N 1
ATOM 1438 C CA . LYS A 1 210 ? -18.779 6.088 25.982 1.00 96.06 210 LYS A CA 1
ATOM 1439 C C . LYS A 1 210 ? -18.805 5.786 24.494 1.00 96.06 210 LYS A C 1
ATOM 1441 O O . LYS A 1 210 ? -19.612 4.943 24.124 1.00 96.06 210 LYS A O 1
ATOM 1446 N N . ALA A 1 211 ? -17.912 6.360 23.688 1.00 96.75 211 ALA A N 1
ATOM 1447 C CA . ALA A 1 211 ? -17.805 6.027 22.268 1.00 96.75 211 ALA A CA 1
ATOM 1448 C C . ALA A 1 211 ? -17.643 4.510 22.056 1.00 96.75 211 ALA A C 1
ATOM 1450 O O . ALA A 1 211 ? -18.454 3.896 21.366 1.00 96.75 211 ALA A O 1
ATOM 1451 N N . LEU A 1 212 ? -16.706 3.858 22.760 1.00 95.75 212 LEU A N 1
ATOM 1452 C CA . LEU A 1 212 ? -16.537 2.395 22.723 1.00 95.75 212 LEU A CA 1
ATOM 1453 C C . LEU A 1 212 ? -17.790 1.632 23.182 1.00 95.75 212 LEU A C 1
ATOM 1455 O O . LEU A 1 212 ? -18.093 0.560 22.661 1.00 95.75 212 LEU A O 1
ATOM 1459 N N . GLN A 1 213 ? -18.551 2.176 24.136 1.00 96.44 213 GLN A N 1
ATOM 1460 C CA . GLN A 1 213 ? -19.828 1.582 24.537 1.00 96.44 213 GLN A CA 1
ATOM 1461 C C . GLN A 1 213 ? -20.887 1.697 23.432 1.00 96.44 213 GLN A C 1
ATOM 1463 O O . GLN A 1 213 ? -21.640 0.746 23.223 1.00 96.44 213 GLN A O 1
ATOM 1468 N N . ARG A 1 214 ? -20.945 2.830 22.722 1.00 98.00 214 ARG A N 1
ATOM 1469 C CA . ARG A 1 214 ? -21.840 3.023 21.575 1.00 98.00 214 ARG A CA 1
ATOM 1470 C C . ARG A 1 214 ? -21.479 2.090 20.424 1.00 98.00 214 ARG A C 1
ATOM 1472 O O . ARG A 1 214 ? -22.372 1.460 19.871 1.00 98.00 214 ARG A O 1
ATOM 1479 N N . ILE A 1 215 ? -20.189 1.919 20.146 1.00 97.81 215 ILE A N 1
ATOM 1480 C CA . ILE A 1 215 ? -19.691 0.960 19.154 1.00 97.81 215 ILE A CA 1
ATOM 1481 C C . ILE A 1 215 ? -20.082 -0.478 19.545 1.00 97.81 215 ILE A C 1
ATOM 1483 O O . ILE A 1 215 ? -20.643 -1.201 18.725 1.00 97.81 215 ILE A O 1
ATOM 1487 N N . SER A 1 216 ? -19.883 -0.888 20.806 1.00 97.31 216 SER A N 1
ATOM 1488 C CA . SER A 1 216 ? -20.352 -2.198 21.306 1.00 97.31 216 SER A CA 1
ATOM 1489 C C . SER A 1 216 ? -21.863 -2.382 21.113 1.00 97.31 216 SER A C 1
ATOM 1491 O O . SER A 1 216 ? -22.331 -3.434 20.668 1.00 97.31 216 SER A O 1
ATOM 1493 N N . ASP A 1 217 ? -22.653 -1.345 21.399 1.00 98.00 217 ASP A N 1
ATOM 1494 C CA . ASP A 1 217 ? -24.098 -1.377 21.184 1.00 98.00 217 ASP A CA 1
ATOM 1495 C C . ASP A 1 217 ? -24.463 -1.481 19.694 1.00 98.00 217 ASP A C 1
ATOM 1497 O O . ASP A 1 217 ? -25.457 -2.144 19.377 1.00 98.00 217 ASP A O 1
ATOM 1501 N N . ALA A 1 218 ? -23.684 -0.858 18.802 1.00 98.06 218 ALA A N 1
ATOM 1502 C CA . ALA A 1 218 ? -23.841 -0.942 17.352 1.00 98.06 218 ALA A CA 1
ATOM 1503 C C . ALA A 1 218 ? -23.571 -2.363 16.846 1.00 98.06 218 ALA A C 1
ATOM 1505 O O . ALA A 1 218 ? -24.449 -2.940 16.201 1.00 98.06 218 ALA A O 1
ATOM 1506 N N . VAL A 1 219 ? -22.444 -2.973 17.236 1.00 97.25 219 VAL A N 1
ATOM 1507 C CA . VAL A 1 219 ? -22.107 -4.375 16.917 1.00 97.25 219 VAL A CA 1
ATOM 1508 C C . VAL A 1 219 ? -23.226 -5.317 17.358 1.00 97.25 219 VAL A C 1
ATOM 1510 O O . VAL A 1 219 ? -23.728 -6.109 16.564 1.00 97.25 219 VAL A O 1
ATOM 1513 N N . LYS A 1 220 ? -23.766 -5.125 18.566 1.00 95.69 220 LYS A N 1
ATOM 1514 C CA . LYS A 1 220 ? -24.922 -5.892 19.060 1.00 95.69 220 LYS A CA 1
ATOM 1515 C C . LYS A 1 220 ? -26.205 -5.688 18.255 1.00 95.69 220 LYS A C 1
ATOM 1517 O O . LYS A 1 220 ? -27.141 -6.485 18.401 1.00 95.69 220 LYS A O 1
ATOM 1522 N N . GLN A 1 221 ? -26.366 -4.586 17.523 1.00 96.75 221 GLN A N 1
ATOM 1523 C CA . GLN A 1 221 ? -27.479 -4.453 16.581 1.00 96.75 221 GLN A CA 1
ATOM 1524 C C . GLN A 1 221 ? -27.166 -5.175 15.276 1.00 96.75 221 GLN A C 1
ATOM 1526 O O . GLN A 1 221 ? -28.034 -5.927 14.827 1.00 96.75 221 GLN A O 1
ATOM 1531 N N . LEU A 1 222 ? -25.957 -5.001 14.734 1.00 95.62 222 LEU A N 1
ATOM 1532 C CA . LEU A 1 222 ? -25.476 -5.676 13.525 1.00 95.62 222 LEU A CA 1
ATOM 1533 C C . LEU A 1 222 ? -25.600 -7.200 13.652 1.00 95.62 222 LEU A C 1
ATOM 1535 O O . LEU A 1 222 ? -26.276 -7.821 12.836 1.00 95.62 222 LEU A O 1
ATOM 1539 N N . SER A 1 223 ? -25.142 -7.787 14.761 1.00 93.25 223 SER A N 1
ATOM 1540 C CA . SER A 1 223 ? -25.248 -9.231 15.034 1.00 93.25 223 SER A CA 1
ATOM 1541 C C . SER A 1 223 ? -26.692 -9.748 15.056 1.00 93.25 223 SER A C 1
ATOM 1543 O O . SER A 1 223 ? -26.984 -10.919 14.806 1.00 93.25 223 SER A O 1
ATOM 1545 N N . LYS A 1 224 ? -27.660 -8.864 15.328 1.00 93.38 224 LYS A N 1
ATOM 1546 C CA . LYS A 1 224 ? -29.093 -9.192 15.336 1.00 93.38 224 LYS A CA 1
ATOM 1547 C C . LYS A 1 224 ? -29.770 -8.972 13.984 1.00 93.38 224 LYS A C 1
ATOM 1549 O O . LYS A 1 224 ? -30.961 -9.311 13.883 1.00 93.38 224 LYS A O 1
ATOM 1554 N N . ALA A 1 225 ? -29.078 -8.412 12.989 1.00 90.62 225 ALA A N 1
ATOM 1555 C CA . ALA A 1 225 ? -29.627 -8.117 11.668 1.00 90.62 225 ALA A CA 1
ATOM 1556 C C . ALA A 1 225 ? -30.013 -9.393 10.899 1.00 90.62 225 ALA A C 1
ATOM 1558 O O . ALA A 1 225 ? -31.026 -9.385 10.201 1.00 90.62 225 ALA A O 1
ATOM 1559 N N . GLY A 1 226 ? -29.348 -10.527 11.146 1.00 80.44 226 GLY A N 1
ATOM 1560 C CA . GLY A 1 226 ? -29.722 -11.823 10.567 1.00 80.44 226 GLY A CA 1
ATOM 1561 C C . GLY A 1 226 ? -29.332 -11.924 9.092 1.00 80.44 226 GLY A C 1
ATOM 1562 O O . GLY A 1 226 ? -28.151 -11.899 8.789 1.00 80.44 226 GLY A O 1
ATOM 1563 N N . ASP A 1 227 ? -30.318 -12.021 8.188 1.00 68.69 227 ASP A N 1
ATOM 1564 C CA . ASP A 1 227 ? -30.162 -12.304 6.742 1.00 68.69 227 ASP A CA 1
ATOM 1565 C C . ASP A 1 227 ? -29.377 -11.247 5.928 1.00 68.69 227 ASP A C 1
ATOM 1567 O O . ASP A 1 227 ? -29.421 -11.265 4.701 1.00 68.69 227 ASP A O 1
ATOM 1571 N N . ALA A 1 228 ? -28.699 -10.305 6.583 1.00 62.81 228 ALA A N 1
ATOM 1572 C CA . ALA A 1 228 ? -27.837 -9.327 5.931 1.00 62.81 228 ALA A CA 1
ATOM 1573 C C . ALA A 1 228 ? -26.504 -9.938 5.441 1.00 62.81 228 ALA A C 1
ATOM 1575 O O . ALA A 1 228 ? -25.820 -9.330 4.631 1.00 62.81 228 ALA A O 1
ATOM 1576 N N . GLY A 1 229 ? -26.201 -11.180 5.838 1.00 73.00 229 GLY A N 1
ATOM 1577 C CA . GLY A 1 229 ? -25.159 -11.997 5.214 1.00 73.00 229 GLY A CA 1
ATOM 1578 C C . GLY A 1 229 ? -23.731 -11.555 5.541 1.00 73.00 229 GLY A C 1
ATOM 1579 O O . GLY A 1 229 ? -23.498 -10.890 6.545 1.00 73.00 229 GLY A O 1
ATOM 1580 N N . ALA A 1 230 ? -22.793 -11.957 4.676 1.00 78.19 230 ALA A N 1
ATOM 1581 C CA . ALA A 1 230 ? -21.350 -11.782 4.866 1.00 78.19 230 ALA A CA 1
ATOM 1582 C C . ALA A 1 230 ? -20.907 -10.311 4.951 1.00 78.19 230 ALA A C 1
ATOM 1584 O O . ALA A 1 230 ? -19.906 -10.021 5.597 1.00 78.19 230 ALA A O 1
ATOM 1585 N N . ASP A 1 231 ? -21.665 -9.395 4.344 1.00 86.69 231 ASP A N 1
ATOM 1586 C CA . ASP A 1 231 ? -21.343 -7.967 4.359 1.00 86.69 231 ASP A CA 1
ATOM 1587 C C . ASP A 1 231 ? -21.462 -7.397 5.785 1.00 86.69 231 ASP A C 1
ATOM 1589 O O . ASP A 1 231 ? -20.595 -6.666 6.245 1.00 86.69 231 ASP A O 1
ATOM 1593 N N . VAL A 1 232 ? -22.481 -7.806 6.554 1.00 91.44 232 VAL A N 1
ATOM 1594 C CA . VAL A 1 232 ? -22.614 -7.373 7.959 1.00 91.44 232 VAL A CA 1
ATOM 1595 C C . VAL A 1 232 ? -21.575 -8.022 8.869 1.00 91.44 232 VAL A C 1
ATOM 1597 O O . VAL A 1 232 ? -21.150 -7.386 9.832 1.00 91.44 232 VAL A O 1
ATOM 1600 N N . ASP A 1 233 ? -21.148 -9.248 8.572 1.00 91.00 233 ASP A N 1
ATOM 1601 C CA . ASP A 1 233 ? -20.068 -9.895 9.322 1.00 91.00 233 ASP A CA 1
ATOM 1602 C C . ASP A 1 233 ? -18.746 -9.124 9.137 1.00 91.00 233 ASP A C 1
ATOM 1604 O O . ASP A 1 233 ? -18.070 -8.841 10.123 1.00 91.00 233 ASP A O 1
ATOM 1608 N N . ALA A 1 234 ? -18.440 -8.667 7.915 1.00 92.19 234 ALA A N 1
ATOM 1609 C CA . ALA A 1 234 ? -17.266 -7.833 7.642 1.00 92.19 234 ALA A CA 1
ATOM 1610 C C . ALA A 1 234 ? -17.296 -6.497 8.412 1.00 92.19 234 ALA A C 1
ATOM 1612 O O . ALA A 1 234 ? -16.288 -6.085 8.990 1.00 92.19 234 ALA A O 1
ATOM 1613 N N . LEU A 1 235 ? -18.467 -5.858 8.502 1.00 95.06 235 LEU A N 1
ATOM 1614 C CA . LEU A 1 235 ? -18.653 -4.641 9.301 1.00 95.06 235 LEU A CA 1
ATOM 1615 C C . LEU A 1 235 ? -18.438 -4.869 10.798 1.00 95.06 235 LEU A C 1
ATOM 1617 O O . LEU A 1 235 ? -17.866 -4.024 11.492 1.00 95.06 235 LEU A O 1
ATOM 1621 N N . ILE A 1 236 ? -18.918 -6.001 11.316 1.00 95.38 236 ILE A N 1
ATOM 1622 C CA . ILE A 1 236 ? -18.700 -6.385 12.711 1.00 95.38 236 ILE A CA 1
ATOM 1623 C C . ILE A 1 236 ? -17.205 -6.583 12.964 1.00 95.38 236 ILE A C 1
ATOM 1625 O O . ILE A 1 236 ? -16.688 -6.024 13.932 1.00 95.38 236 ILE A O 1
ATOM 1629 N N . ASP A 1 237 ? -16.519 -7.320 12.093 1.00 93.38 237 ASP A N 1
ATOM 1630 C CA . ASP A 1 237 ? -15.086 -7.591 12.211 1.00 93.38 237 ASP A CA 1
ATOM 1631 C C . ASP A 1 237 ? -14.269 -6.294 12.233 1.00 93.38 237 ASP A C 1
ATOM 1633 O O . ASP A 1 237 ? -13.395 -6.127 13.088 1.00 93.38 237 ASP A O 1
ATOM 1637 N N . LEU A 1 238 ? -14.612 -5.332 11.371 1.00 94.56 238 LEU A N 1
ATOM 1638 C CA . LEU A 1 238 ? -13.956 -4.027 11.322 1.00 94.56 238 LEU A CA 1
ATOM 1639 C C . LEU A 1 238 ? -14.123 -3.244 12.638 1.00 94.56 238 LEU A C 1
ATOM 1641 O O . LEU A 1 238 ? -13.143 -2.751 13.205 1.00 94.56 238 LEU A O 1
ATOM 1645 N N . LEU A 1 239 ? -15.344 -3.174 13.183 1.00 96.56 239 LEU A N 1
ATOM 1646 C CA . LEU A 1 239 ? -15.603 -2.490 14.458 1.00 96.56 239 LEU A CA 1
ATOM 1647 C C . LEU A 1 239 ? -14.937 -3.189 15.655 1.00 96.56 239 LEU A C 1
ATOM 1649 O O . LEU A 1 239 ? -14.490 -2.525 16.598 1.00 96.56 239 LEU A O 1
ATOM 1653 N N . VAL A 1 240 ? -14.882 -4.522 15.644 1.00 96.25 240 VAL A N 1
ATOM 1654 C CA . VAL A 1 240 ? -14.230 -5.321 16.690 1.00 96.25 240 VAL A CA 1
ATOM 1655 C C . VAL A 1 240 ? -12.716 -5.113 16.659 1.00 96.25 240 VAL A C 1
ATOM 1657 O O . VAL A 1 240 ? -12.122 -4.869 17.713 1.00 96.25 240 VAL A O 1
ATOM 1660 N N . GLU A 1 241 ? -12.092 -5.139 15.480 1.00 94.12 241 GLU A N 1
ATOM 1661 C CA . GLU A 1 241 ? -10.652 -4.901 15.334 1.00 94.12 241 GLU A CA 1
ATOM 1662 C C . GLU A 1 241 ? -10.284 -3.455 15.702 1.00 94.12 241 GLU A C 1
ATOM 1664 O O . GLU A 1 241 ? -9.305 -3.221 16.412 1.00 94.12 241 GLU A O 1
ATOM 1669 N N . MET A 1 242 ? -11.117 -2.474 15.353 1.00 95.12 242 MET A N 1
ATOM 1670 C CA . MET A 1 242 ? -10.958 -1.097 15.833 1.00 95.12 242 MET A CA 1
ATOM 1671 C C . MET A 1 242 ? -10.977 -1.018 17.369 1.00 95.12 242 MET A C 1
ATOM 1673 O O . MET A 1 242 ? -10.102 -0.388 17.974 1.00 95.12 242 MET A O 1
ATOM 1677 N N . ALA A 1 243 ? -11.935 -1.677 18.031 1.00 95.81 243 ALA A N 1
ATOM 1678 C CA . ALA A 1 243 ? -12.005 -1.703 19.495 1.00 95.81 243 ALA A CA 1
ATOM 1679 C C . ALA A 1 243 ? -10.787 -2.402 20.125 1.00 95.81 243 ALA A C 1
ATOM 1681 O O . ALA A 1 243 ? -10.291 -1.967 21.172 1.00 95.81 243 ALA A O 1
ATOM 1682 N N . ARG A 1 244 ? -10.276 -3.455 19.481 1.00 95.56 244 ARG A N 1
ATOM 1683 C CA . ARG A 1 244 ? -9.042 -4.143 19.869 1.00 95.56 244 ARG A CA 1
ATOM 1684 C C . ARG A 1 244 ? -7.839 -3.207 19.817 1.00 95.56 244 ARG A C 1
ATOM 1686 O O . ARG A 1 244 ? -7.096 -3.136 20.796 1.00 95.56 244 ARG A O 1
ATOM 1693 N N . VAL A 1 245 ? -7.652 -2.489 18.710 1.00 93.75 245 VAL A N 1
ATOM 1694 C CA . VAL A 1 245 ? -6.530 -1.554 18.523 1.00 93.75 245 VAL A CA 1
ATOM 1695 C C . VAL A 1 245 ? -6.576 -0.441 19.567 1.00 93.75 245 VAL A C 1
ATOM 1697 O O . VAL A 1 245 ? -5.565 -0.171 20.214 1.00 93.75 245 VAL A O 1
ATOM 1700 N N . GLN A 1 246 ? -7.760 0.120 19.831 1.00 94.00 246 GLN A N 1
ATOM 1701 C CA . GLN A 1 246 ? -7.969 1.085 20.916 1.00 94.00 246 GLN A CA 1
ATOM 1702 C C . GLN A 1 246 ? -7.541 0.527 22.279 1.00 94.00 246 GLN A C 1
ATOM 1704 O O . GLN A 1 246 ? -6.824 1.182 23.039 1.00 94.00 246 GLN A O 1
ATOM 1709 N N . ALA A 1 247 ? -7.986 -0.686 22.617 1.00 95.69 247 ALA A N 1
ATOM 1710 C CA . ALA A 1 247 ? -7.647 -1.319 23.886 1.00 95.69 247 ALA A CA 1
ATOM 1711 C C . ALA A 1 247 ? -6.140 -1.581 24.023 1.00 95.69 247 ALA A C 1
ATOM 1713 O O . ALA A 1 247 ? -5.582 -1.330 25.093 1.00 95.69 247 ALA A O 1
ATOM 1714 N N . GLN A 1 248 ? -5.492 -2.050 22.955 1.00 95.50 248 GLN A N 1
ATOM 1715 C CA . GLN A 1 248 ? -4.057 -2.323 22.932 1.00 95.50 248 GLN A CA 1
ATOM 1716 C C . GLN A 1 248 ? -3.237 -1.042 23.121 1.00 95.50 248 GLN A C 1
ATOM 1718 O O . GLN A 1 248 ? -2.383 -1.001 24.003 1.00 95.50 248 GLN A O 1
ATOM 1723 N N . ASP A 1 249 ? -3.550 0.024 22.384 1.00 92.81 249 ASP A N 1
ATOM 1724 C CA . ASP A 1 249 ? -2.850 1.309 22.501 1.00 92.81 249 ASP A CA 1
ATOM 1725 C C . ASP A 1 249 ? -2.974 1.910 23.914 1.00 92.81 249 ASP A C 1
ATOM 1727 O O . ASP A 1 249 ? -2.001 2.393 24.505 1.00 92.81 249 ASP A O 1
ATOM 1731 N N . ALA A 1 250 ? -4.156 1.793 24.530 1.00 94.62 250 ALA A N 1
ATOM 1732 C CA . ALA A 1 250 ? -4.358 2.206 25.915 1.00 94.62 250 ALA A CA 1
ATOM 1733 C C . ALA A 1 250 ? -3.509 1.380 26.902 1.00 94.62 250 ALA A C 1
ATOM 1735 O O . ALA A 1 250 ? -2.976 1.936 27.869 1.00 94.62 250 ALA A O 1
ATOM 1736 N N . ILE A 1 251 ? -3.381 0.065 26.680 1.00 97.44 251 ILE A N 1
ATOM 1737 C CA . ILE A 1 251 ? -2.531 -0.826 27.485 1.00 97.44 251 ILE A CA 1
ATOM 1738 C C . ILE A 1 251 ? -1.060 -0.435 27.337 1.00 97.44 251 ILE A C 1
ATOM 1740 O O . ILE A 1 251 ? -0.387 -0.247 28.352 1.00 97.44 251 ILE A O 1
ATOM 1744 N N . ASP A 1 252 ? -0.580 -0.253 26.110 1.00 95.69 252 ASP A N 1
ATOM 1745 C CA . ASP A 1 252 ? 0.814 0.098 25.830 1.00 95.69 252 ASP A CA 1
ATOM 1746 C C . ASP A 1 252 ? 1.173 1.463 26.426 1.00 95.69 252 ASP A C 1
ATOM 1748 O O . ASP A 1 252 ? 2.205 1.613 27.090 1.00 95.69 252 ASP A O 1
ATOM 1752 N N . THR A 1 253 ? 0.262 2.433 26.317 1.00 95.31 253 THR A N 1
ATOM 1753 C CA . THR A 1 253 ? 0.378 3.737 26.981 1.00 95.31 253 THR A CA 1
ATOM 1754 C C . THR A 1 253 ? 0.484 3.589 28.500 1.00 95.31 253 THR A C 1
ATOM 1756 O O . THR A 1 253 ? 1.348 4.204 29.135 1.00 95.31 253 THR A O 1
ATOM 1759 N N . ALA A 1 254 ? -0.359 2.754 29.115 1.00 97.25 254 ALA A N 1
ATOM 1760 C CA . ALA A 1 254 ? -0.307 2.506 30.553 1.00 97.25 254 ALA A CA 1
ATOM 1761 C C . ALA A 1 254 ? 1.003 1.826 30.982 1.00 97.25 254 ALA A C 1
ATOM 1763 O O . ALA A 1 254 ? 1.574 2.211 32.002 1.00 97.25 254 ALA A O 1
ATOM 1764 N N . ILE A 1 255 ? 1.510 0.865 30.204 1.00 97.81 255 ILE A N 1
ATOM 1765 C CA . ILE A 1 255 ? 2.793 0.185 30.453 1.00 97.81 255 ILE A CA 1
ATOM 1766 C C . ILE A 1 255 ? 3.965 1.168 30.370 1.00 97.81 255 ILE A C 1
ATOM 1768 O O . ILE A 1 255 ? 4.865 1.130 31.212 1.00 97.81 255 ILE A O 1
ATOM 1772 N N . ALA A 1 256 ? 3.952 2.062 29.382 1.00 96.81 256 ALA A N 1
ATOM 1773 C CA . ALA A 1 256 ? 5.004 3.052 29.178 1.00 96.81 256 ALA A CA 1
ATOM 1774 C C . ALA A 1 256 ? 4.988 4.184 30.224 1.00 96.81 256 ALA A C 1
ATOM 1776 O O . ALA A 1 256 ? 5.994 4.878 30.389 1.00 96.81 256 ALA A O 1
ATOM 1777 N N . THR A 1 257 ? 3.875 4.379 30.943 1.00 97.62 257 THR A N 1
ATOM 1778 C CA . THR A 1 257 ? 3.686 5.502 31.873 1.00 97.62 257 THR A CA 1
ATOM 1779 C C . THR A 1 257 ? 4.296 5.223 33.257 1.00 97.62 257 THR A C 1
ATOM 1781 O O . THR A 1 257 ? 3.823 4.345 33.988 1.00 97.62 257 THR A O 1
ATOM 1784 N N . PRO A 1 258 ? 5.303 6.003 33.706 1.00 97.44 258 PRO A N 1
ATOM 1785 C CA . PRO A 1 258 ? 5.869 5.846 35.042 1.00 97.44 258 PRO A CA 1
ATOM 1786 C C . PRO A 1 258 ? 4.822 6.069 36.140 1.00 97.44 258 PRO A C 1
ATOM 1788 O O . PRO A 1 258 ? 4.153 7.098 36.180 1.00 97.44 258 PRO A O 1
ATOM 1791 N N . GLY A 1 259 ? 4.716 5.120 37.072 1.00 96.69 259 GLY A N 1
ATOM 1792 C CA . GLY A 1 259 ? 3.767 5.196 38.188 1.00 96.69 259 GLY A CA 1
ATOM 1793 C C . GLY A 1 259 ? 2.375 4.632 37.893 1.00 96.69 259 GLY A C 1
ATOM 1794 O O . GLY A 1 259 ? 1.535 4.642 38.794 1.00 96.69 259 GLY A O 1
ATOM 1795 N N . ALA A 1 260 ? 2.135 4.095 36.692 1.00 97.62 260 ALA A N 1
ATOM 1796 C CA . ALA A 1 260 ? 0.879 3.428 36.375 1.00 97.62 260 ALA A CA 1
ATOM 1797 C C . ALA A 1 260 ? 0.617 2.199 37.274 1.00 97.62 260 ALA A C 1
ATOM 1799 O O . ALA A 1 260 ? 1.523 1.480 37.710 1.00 97.62 260 ALA A O 1
ATOM 1800 N N . ASN A 1 261 ? -0.657 1.939 37.569 1.00 98.38 261 ASN A N 1
ATOM 1801 C CA . ASN A 1 261 ? -1.084 0.861 38.453 1.00 98.38 261 ASN A CA 1
ATOM 1802 C C . ASN A 1 261 ? -0.975 -0.512 37.767 1.00 98.38 261 ASN A C 1
ATOM 1804 O O . ASN A 1 261 ? -1.867 -0.925 37.024 1.00 98.38 261 ASN A O 1
ATOM 1808 N N . ALA A 1 262 ? 0.064 -1.275 38.112 1.00 97.94 262 ALA A N 1
ATOM 1809 C CA . ALA A 1 262 ? 0.321 -2.605 37.552 1.00 97.94 262 ALA A CA 1
ATOM 1810 C C . ALA A 1 262 ? -0.852 -3.600 37.692 1.00 97.94 262 ALA A C 1
ATOM 1812 O O . ALA A 1 262 ? -1.081 -4.418 36.807 1.00 97.94 262 ALA A O 1
ATOM 1813 N N . SER A 1 263 ? -1.648 -3.529 38.769 1.00 98.31 263 SER A N 1
ATOM 1814 C CA . SER A 1 263 ? -2.815 -4.415 38.928 1.00 98.31 263 SER A CA 1
ATOM 1815 C C . SER A 1 263 ? -3.939 -4.077 37.948 1.00 98.31 263 SER A C 1
ATOM 1817 O O . SER A 1 263 ? -4.716 -4.956 37.573 1.00 98.31 263 SER A O 1
ATOM 1819 N N . ARG A 1 264 ? -4.062 -2.808 37.548 1.00 98.31 264 ARG A N 1
ATOM 1820 C CA . ARG A 1 264 ? -5.025 -2.380 36.531 1.00 98.31 264 ARG A CA 1
ATOM 1821 C C . ARG A 1 264 ? -4.570 -2.780 35.131 1.00 98.31 264 ARG A C 1
ATOM 1823 O O . ARG A 1 264 ? -5.411 -3.289 34.401 1.00 98.31 264 ARG A O 1
ATOM 1830 N N . ILE A 1 265 ? -3.277 -2.658 34.828 1.00 98.31 265 ILE A N 1
ATOM 1831 C CA . ILE A 1 265 ? -2.677 -3.149 33.574 1.00 98.31 265 ILE A CA 1
ATOM 1832 C C . ILE A 1 265 ? -2.926 -4.655 33.423 1.00 98.31 265 ILE A C 1
ATOM 1834 O O . ILE A 1 265 ? -3.549 -5.069 32.454 1.00 98.31 265 ILE A O 1
ATOM 1838 N N . ALA A 1 266 ? -2.611 -5.456 34.447 1.00 98.50 266 ALA A N 1
ATOM 1839 C CA . ALA A 1 266 ? -2.847 -6.904 34.411 1.00 98.50 266 ALA A CA 1
ATOM 1840 C C . ALA A 1 266 ? -4.329 -7.280 34.207 1.00 98.50 266 ALA A C 1
ATOM 1842 O O . ALA A 1 266 ? -4.649 -8.309 33.618 1.00 98.50 266 ALA A O 1
ATOM 1843 N N . LYS A 1 267 ? -5.267 -6.454 34.698 1.00 98.62 267 LYS A N 1
ATOM 1844 C CA . LYS A 1 267 ? -6.700 -6.644 34.421 1.00 98.62 267 LYS A CA 1
ATOM 1845 C C . LYS A 1 267 ? -7.054 -6.289 32.980 1.00 98.62 267 LYS A C 1
ATOM 1847 O O . LYS A 1 267 ? -7.909 -6.958 32.419 1.00 98.62 267 LYS A O 1
ATOM 1852 N N . ALA A 1 268 ? -6.432 -5.261 32.409 1.00 98.44 268 ALA A N 1
ATOM 1853 C CA . ALA A 1 268 ? -6.638 -4.888 31.017 1.00 98.44 268 ALA A CA 1
ATOM 1854 C C . ALA A 1 268 ? -6.153 -5.995 30.072 1.00 98.44 268 ALA A C 1
ATOM 1856 O O . ALA A 1 268 ? -6.931 -6.462 29.249 1.00 98.44 268 ALA A O 1
ATOM 1857 N N . GLU A 1 269 ? -4.934 -6.497 30.277 1.00 98.38 269 GLU A N 1
ATOM 1858 C CA . GLU A 1 269 ? -4.372 -7.629 29.524 1.00 98.38 269 GLU A CA 1
ATOM 1859 C C . GLU A 1 269 ? -5.239 -8.893 29.653 1.00 98.38 269 GLU A C 1
ATOM 1861 O O . GLU A 1 269 ? -5.462 -9.606 28.677 1.00 98.38 269 GLU A O 1
ATOM 1866 N N . ALA A 1 270 ? -5.792 -9.161 30.842 1.00 98.50 270 ALA A N 1
ATOM 1867 C CA . ALA A 1 270 ? -6.692 -10.294 31.049 1.00 98.50 270 ALA A CA 1
ATOM 1868 C C . ALA A 1 270 ? -8.036 -10.145 30.315 1.00 98.50 270 ALA A C 1
ATOM 1870 O O . ALA A 1 270 ? -8.599 -11.145 29.881 1.00 98.50 270 ALA A O 1
ATOM 1871 N N . GLU A 1 271 ? -8.577 -8.930 30.192 1.00 98.44 271 GLU A N 1
ATOM 1872 C CA . GLU A 1 271 ? -9.772 -8.687 29.375 1.00 98.44 271 GLU A CA 1
ATOM 1873 C C . GLU A 1 271 ? -9.444 -8.782 27.877 1.00 98.44 271 GLU A C 1
ATOM 1875 O O . GLU A 1 271 ? -10.210 -9.394 27.142 1.00 98.44 271 GLU A O 1
ATOM 1880 N N . MET A 1 272 ? -8.275 -8.296 27.445 1.00 97.50 272 MET A N 1
ATOM 1881 C CA . MET A 1 272 ? -7.781 -8.459 26.072 1.00 97.50 272 MET A CA 1
ATOM 1882 C C . MET A 1 272 ? -7.688 -9.940 25.675 1.00 97.50 272 MET A C 1
ATOM 1884 O O . MET A 1 272 ? -8.126 -10.328 24.597 1.00 97.50 272 MET A O 1
ATOM 1888 N N . ALA A 1 273 ? -7.169 -10.787 26.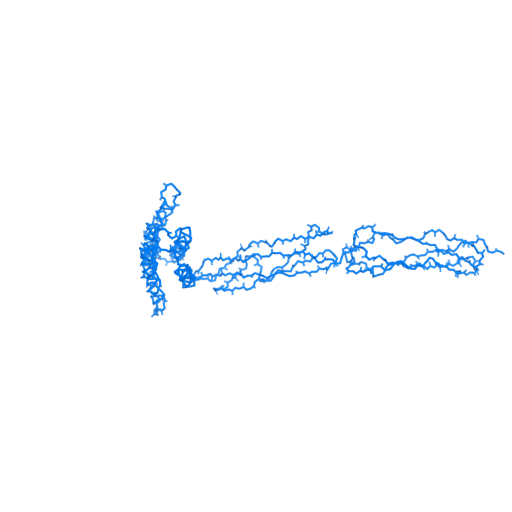569 1.00 97.56 273 ALA A N 1
ATOM 1889 C CA . ALA A 1 273 ? -7.066 -12.225 26.338 1.00 97.56 273 ALA A CA 1
ATOM 1890 C C . ALA A 1 273 ? -8.436 -12.917 26.228 1.00 97.56 273 ALA A C 1
ATOM 1892 O O . ALA A 1 273 ? -8.590 -13.809 25.402 1.00 97.56 273 ALA A O 1
ATOM 1893 N N . LYS A 1 274 ? -9.432 -12.501 27.024 1.00 97.69 274 LYS A N 1
ATOM 1894 C CA . LYS A 1 274 ? -10.807 -13.026 26.911 1.00 97.69 274 LYS A CA 1
ATOM 1895 C C . LYS A 1 274 ? -11.444 -12.653 25.580 1.00 97.69 274 LYS A C 1
ATOM 1897 O O . LYS A 1 274 ? -12.059 -13.503 24.962 1.00 97.69 274 LYS A O 1
ATOM 1902 N N . ALA A 1 275 ? -11.248 -11.413 25.130 1.00 96.75 275 ALA A N 1
ATOM 1903 C CA . ALA A 1 275 ? -11.760 -10.984 23.835 1.00 96.75 275 ALA A CA 1
ATOM 1904 C C . ALA A 1 275 ? -11.201 -11.835 22.688 1.00 96.75 275 ALA A C 1
ATOM 1906 O O . ALA A 1 275 ? -11.934 -12.185 21.778 1.00 96.75 275 ALA A O 1
ATOM 1907 N N . LEU A 1 276 ? -9.913 -12.193 22.747 1.00 94.44 276 LEU A N 1
ATOM 1908 C CA . LEU A 1 276 ? -9.295 -13.073 21.753 1.00 94.44 276 LEU A CA 1
ATOM 1909 C C . LEU A 1 276 ? -9.830 -14.513 21.816 1.00 94.44 276 LEU A C 1
ATOM 1911 O O . LEU A 1 276 ? -9.941 -15.145 20.773 1.00 94.44 276 LEU A O 1
ATOM 1915 N N . ASP A 1 277 ? -10.160 -15.019 23.008 1.00 95.81 277 ASP A N 1
ATOM 1916 C CA . ASP A 1 277 ? -10.799 -16.334 23.196 1.00 95.81 277 ASP A CA 1
ATOM 1917 C C . ASP A 1 277 ? -12.211 -16.355 22.587 1.00 95.81 277 ASP A C 1
ATOM 1919 O O . ASP A 1 277 ? -12.555 -17.284 21.865 1.00 95.81 277 ASP A O 1
ATOM 1923 N N . ASP A 1 278 ? -12.980 -15.275 22.774 1.00 95.44 278 ASP A N 1
ATOM 1924 C CA . ASP A 1 278 ? -14.299 -15.089 22.150 1.00 95.44 278 ASP A CA 1
ATOM 1925 C C . ASP A 1 278 ? -14.226 -14.901 20.616 1.00 95.44 278 ASP A C 1
ATOM 1927 O O . ASP A 1 278 ? -15.256 -14.898 19.951 1.00 95.44 278 ASP A O 1
ATOM 1931 N N . LEU A 1 279 ? -13.039 -14.727 20.024 1.00 93.12 279 LEU A N 1
ATOM 1932 C CA . LEU A 1 279 ? -12.843 -14.680 18.566 1.00 93.12 279 LEU A CA 1
ATOM 1933 C C . LEU A 1 279 ? -12.218 -15.968 18.013 1.00 93.12 279 LEU A C 1
ATOM 1935 O O . LEU A 1 279 ? -11.881 -16.033 16.827 1.00 93.12 279 LEU A O 1
ATOM 1939 N N . ASP A 1 280 ? -12.066 -17.007 18.838 1.00 91.94 280 ASP A N 1
ATOM 1940 C CA . ASP A 1 280 ? -11.643 -18.315 18.353 1.00 91.94 280 ASP A CA 1
ATOM 1941 C C . ASP A 1 280 ? -12.692 -18.879 17.371 1.00 91.94 280 ASP A C 1
ATOM 1943 O O . ASP A 1 280 ? -13.889 -18.872 17.673 1.00 91.94 280 ASP A O 1
ATOM 1947 N N . PRO A 1 281 ? -12.288 -19.429 16.209 1.00 88.88 281 PRO A N 1
ATOM 1948 C CA . PRO A 1 281 ? -13.231 -19.974 15.230 1.00 88.88 281 PRO A CA 1
ATOM 1949 C C . PRO A 1 281 ? -14.168 -21.074 15.760 1.00 88.88 281 PRO A C 1
ATOM 1951 O O . PRO A 1 281 ? -15.168 -21.386 15.112 1.00 88.88 281 PRO A O 1
ATOM 1954 N N . SER A 1 282 ? -13.843 -21.710 16.891 1.00 88.81 282 SER A N 1
ATOM 1955 C CA . SER A 1 282 ? -14.678 -22.730 17.534 1.00 88.81 282 SER A CA 1
ATOM 1956 C C . SER A 1 282 ? -15.766 -22.176 18.465 1.00 88.81 282 SER A C 1
ATOM 1958 O O . SER A 1 282 ? -16.728 -22.904 18.724 1.00 88.81 282 SER A O 1
ATOM 1960 N N . ASP A 1 283 ? -15.656 -20.921 18.917 1.00 86.81 283 ASP A N 1
ATOM 1961 C CA . ASP A 1 283 ? -16.639 -20.226 19.769 1.00 86.81 283 ASP A CA 1
ATOM 1962 C C . ASP A 1 283 ? -16.701 -18.719 19.439 1.00 86.81 283 ASP A C 1
ATOM 1964 O O . ASP A 1 283 ? -16.567 -17.861 20.307 1.00 86.81 283 ASP A O 1
ATOM 1968 N N . PHE A 1 284 ? -16.879 -18.404 18.151 1.00 88.38 284 PHE A N 1
ATOM 1969 C CA . PHE A 1 284 ? -16.856 -17.034 17.631 1.00 88.38 284 PHE A CA 1
ATOM 1970 C C . PHE A 1 284 ? -18.066 -16.210 18.115 1.00 88.38 284 PHE A C 1
ATOM 1972 O O . PHE A 1 284 ? -19.206 -16.440 17.698 1.00 88.38 284 PHE A O 1
ATOM 1979 N N . ASP A 1 285 ? -17.809 -15.234 18.986 1.00 93.06 285 ASP A N 1
ATOM 1980 C CA . ASP A 1 285 ? -18.777 -14.338 19.622 1.00 93.06 285 ASP A CA 1
ATOM 1981 C C . ASP A 1 285 ? -18.255 -12.880 19.655 1.00 93.06 285 ASP A C 1
ATOM 1983 O O . ASP A 1 285 ? -17.784 -12.381 20.689 1.00 93.06 285 ASP A O 1
ATOM 1987 N N . PRO A 1 286 ? -18.363 -12.145 18.531 1.00 91.81 286 PRO A N 1
ATOM 1988 C CA . PRO A 1 286 ? -17.888 -10.764 18.439 1.00 91.81 286 PRO A CA 1
ATOM 1989 C C . PRO A 1 286 ? -18.634 -9.803 19.383 1.00 91.81 286 PRO A C 1
ATOM 1991 O O . PRO A 1 286 ? -18.063 -8.797 19.815 1.00 91.81 286 PRO A O 1
ATOM 1994 N N . ASP A 1 287 ? -19.876 -10.127 19.773 1.00 93.19 287 ASP A N 1
ATOM 1995 C CA . ASP A 1 287 ? -20.658 -9.353 20.747 1.00 93.19 287 ASP A CA 1
ATOM 1996 C C . ASP A 1 287 ? -19.991 -9.368 22.135 1.00 93.19 287 ASP A C 1
ATOM 1998 O O . ASP A 1 287 ? -19.996 -8.350 22.840 1.00 93.19 287 ASP A O 1
ATOM 2002 N N . LYS A 1 288 ? -19.428 -10.511 22.554 1.00 94.81 288 LYS A N 1
ATOM 2003 C CA . LYS A 1 288 ? -18.655 -10.603 23.802 1.00 94.81 288 LYS A CA 1
ATOM 2004 C C . LYS A 1 288 ? -17.261 -10.013 23.652 1.00 94.81 288 LYS A C 1
ATOM 2006 O O . LYS A 1 288 ? -16.835 -9.268 24.543 1.00 94.81 288 LYS A O 1
ATOM 2011 N N . ALA A 1 289 ? -16.586 -10.288 22.537 1.00 96.38 289 ALA A N 1
ATOM 2012 C CA . ALA A 1 289 ? -15.230 -9.810 22.296 1.00 96.38 289 ALA A CA 1
ATOM 2013 C C . ALA A 1 289 ? -15.143 -8.281 22.405 1.00 96.38 289 ALA A C 1
ATOM 2015 O O . ALA A 1 289 ? -14.303 -7.750 23.140 1.00 96.38 289 ALA A O 1
ATOM 2016 N N . ILE A 1 290 ? -16.079 -7.555 21.780 1.00 96.31 290 ILE A N 1
ATOM 2017 C CA . ILE A 1 290 ? -16.087 -6.089 21.833 1.00 96.31 290 ILE A CA 1
ATOM 2018 C C . ILE A 1 290 ? -16.326 -5.535 23.245 1.00 96.31 290 ILE A C 1
ATOM 2020 O O . ILE A 1 290 ? -15.718 -4.536 23.641 1.00 96.31 290 ILE A O 1
ATOM 2024 N N . ASP A 1 291 ? -17.149 -6.207 24.056 1.00 96.06 291 ASP A N 1
ATOM 2025 C CA . ASP A 1 291 ? -17.345 -5.844 25.464 1.00 96.06 291 ASP A CA 1
ATOM 2026 C C . ASP A 1 291 ? -16.067 -6.046 26.285 1.00 96.06 291 ASP A C 1
ATOM 2028 O O . ASP A 1 291 ? -15.797 -5.281 27.220 1.00 96.06 291 ASP A O 1
ATOM 2032 N N . HIS A 1 292 ? -15.287 -7.077 25.971 1.00 97.62 292 HIS A N 1
ATOM 2033 C CA . HIS A 1 292 ? -14.003 -7.333 26.607 1.00 97.62 292 HIS A CA 1
ATOM 2034 C C . HIS A 1 292 ? -12.940 -6.309 26.190 1.00 97.62 292 HIS A C 1
ATOM 2036 O O . HIS A 1 292 ? -12.269 -5.768 27.073 1.00 97.62 292 HIS A O 1
ATOM 2042 N N . TYR A 1 293 ? -12.862 -5.917 24.915 1.00 97.81 293 TYR A N 1
ATOM 2043 C CA . TYR A 1 293 ? -11.985 -4.820 24.483 1.00 97.81 293 TYR A CA 1
ATOM 2044 C C . TYR A 1 293 ? -12.346 -3.484 25.146 1.00 97.81 293 TYR A C 1
ATOM 2046 O O . TYR A 1 293 ? -11.476 -2.813 25.709 1.00 97.81 293 TYR A O 1
ATOM 2054 N N . ALA A 1 294 ? -13.634 -3.134 25.217 1.00 96.56 294 ALA A N 1
ATOM 2055 C CA . ALA A 1 294 ? -14.077 -1.928 25.918 1.00 96.56 294 ALA A CA 1
ATOM 2056 C C . ALA A 1 294 ? -13.696 -1.946 27.416 1.00 96.56 294 ALA A C 1
ATOM 2058 O O . ALA A 1 294 ? -13.301 -0.921 27.984 1.00 96.56 294 ALA A O 1
ATOM 2059 N N . LYS A 1 295 ? -13.772 -3.106 28.085 1.00 97.31 295 LYS A N 1
ATOM 2060 C CA . LYS A 1 295 ? -13.311 -3.261 29.480 1.00 97.31 295 LYS A CA 1
ATOM 2061 C C . LYS A 1 295 ? -11.793 -3.166 29.596 1.00 97.31 295 LYS A C 1
ATOM 2063 O O . LYS A 1 295 ? -11.319 -2.534 30.544 1.00 97.31 295 LYS A O 1
ATOM 2068 N N . ALA A 1 296 ? -11.048 -3.768 28.671 1.00 98.12 296 ALA A N 1
ATOM 2069 C CA . ALA A 1 296 ? -9.591 -3.713 28.633 1.00 98.12 296 ALA A CA 1
ATOM 2070 C C . ALA A 1 296 ? -9.112 -2.258 28.563 1.00 98.12 296 ALA A C 1
ATOM 2072 O O . ALA A 1 296 ? -8.392 -1.810 29.461 1.00 98.12 296 ALA A O 1
ATOM 2073 N N . TRP A 1 297 ? -9.648 -1.485 27.614 1.00 97.50 297 TRP A N 1
ATOM 2074 C CA . TRP A 1 297 ? -9.402 -0.047 27.499 1.00 97.50 297 TRP A CA 1
ATOM 2075 C C . TRP A 1 297 ? -9.690 0.694 28.815 1.00 97.50 297 TRP A C 1
ATOM 2077 O O . TRP A 1 297 ? -8.843 1.416 29.346 1.00 97.50 297 TRP A O 1
ATOM 2087 N N . GLN A 1 298 ? -10.857 0.455 29.431 1.00 96.94 298 GLN A N 1
ATOM 2088 C CA . GLN A 1 298 ? -11.224 1.101 30.699 1.00 96.94 298 GLN A CA 1
ATOM 2089 C C . GLN A 1 298 ? -10.272 0.757 31.849 1.00 96.94 298 GLN A C 1
ATOM 2091 O O . GLN A 1 298 ? -10.072 1.574 32.753 1.00 96.94 298 GLN A O 1
ATOM 2096 N N . HIS A 1 299 ? -9.762 -0.473 31.891 1.00 98.19 299 HIS A N 1
ATOM 2097 C CA . HIS A 1 299 ? -8.805 -0.900 32.902 1.00 98.19 299 HIS A CA 1
ATOM 2098 C C . HIS A 1 299 ? -7.448 -0.233 32.703 1.00 98.19 299 HIS A C 1
ATOM 2100 O O . HIS A 1 299 ? -6.895 0.247 33.695 1.00 98.19 299 HIS A O 1
ATOM 2106 N N . ALA A 1 300 ? -6.972 -0.149 31.461 1.00 97.62 300 ALA A N 1
ATOM 2107 C CA . ALA A 1 300 ? -5.720 0.505 31.108 1.00 97.62 300 ALA A CA 1
ATOM 2108 C C . ALA A 1 300 ? -5.762 2.007 31.415 1.00 97.62 300 ALA A C 1
ATOM 2110 O O . ALA A 1 300 ? -4.902 2.515 32.130 1.00 97.62 300 ALA A O 1
ATOM 2111 N N . HIS A 1 301 ? -6.834 2.699 31.025 1.00 95.56 301 HIS A N 1
ATOM 2112 C CA . HIS A 1 301 ? -6.990 4.124 31.318 1.00 95.56 301 HIS A CA 1
ATOM 2113 C C . HIS A 1 301 ? -7.051 4.408 32.831 1.00 95.56 301 HIS A C 1
ATOM 2115 O O . HIS A 1 301 ? -6.411 5.327 33.329 1.00 95.56 301 HIS A O 1
ATOM 2121 N N . LYS A 1 302 ? -7.741 3.561 33.613 1.00 97.12 302 LYS A N 1
ATOM 2122 C CA . LYS A 1 302 ? -7.754 3.643 35.093 1.00 97.12 302 LYS A CA 1
ATOM 2123 C C . LYS A 1 302 ? -6.413 3.283 35.747 1.00 97.12 302 LYS A C 1
ATOM 2125 O O . LYS A 1 302 ? -6.322 3.346 36.976 1.00 97.12 302 LYS A O 1
ATOM 2130 N N . ALA A 1 303 ? -5.437 2.790 34.987 1.00 97.25 303 ALA A N 1
ATOM 2131 C CA . ALA A 1 303 ? -4.101 2.522 35.493 1.00 97.25 303 ALA A CA 1
ATOM 2132 C C . ALA A 1 303 ? -3.230 3.780 35.514 1.00 97.25 303 ALA A C 1
ATOM 2134 O O . ALA A 1 303 ? -2.297 3.824 36.312 1.00 97.25 303 ALA A O 1
ATOM 2135 N N . LEU A 1 304 ? -3.528 4.765 34.665 1.00 96.00 304 LEU A N 1
ATOM 2136 C CA . LEU A 1 304 ? -2.783 6.015 34.578 1.00 96.00 304 LEU A CA 1
ATOM 2137 C C . LEU A 1 304 ? -2.927 6.842 35.878 1.00 96.00 304 LEU A C 1
ATOM 2139 O O . LEU A 1 304 ? -3.945 6.707 36.569 1.00 96.00 304 LEU A O 1
ATOM 2143 N N . PRO A 1 305 ? -1.891 7.620 36.248 1.00 90.56 305 PRO A N 1
ATOM 2144 C CA . PRO A 1 305 ? -1.851 8.411 37.480 1.00 90.56 305 PRO A CA 1
ATOM 2145 C C . PRO A 1 305 ? -2.801 9.616 37.497 1.00 90.56 305 PRO A C 1
ATOM 2147 O O . PRO A 1 305 ? -3.132 10.147 36.414 1.00 90.56 305 PRO A O 1
#

Sequence (305 aa):
MDTTPPTATATALPAPNGAGWNNTDVTVSFSGTDPGGSGVASCSAAVVLSAEGAGQSESGTCTDNAGNTSAPASATDINIDKTAPSVSLADHEVLSTVPLAVNYPAPVVTDALDAGPAVVCVPASGSMFALGDTLVTCTATDQAGNAEQDMAVVSVLTTDAVIEDVQGEIDDLLAAGGLSNKAVNKLGKAQDKLNDALDELAEDPPDVKKALQRISDAVKQLSKAGDAGADVDALIDLLVEMARVQAQDAIDTAIATPGANASRIAKAEAEMAKALDDLDPSDFDPDKAIDHYAKAWQHAHKALP

Foldseek 3Di:
DQDFAWAKAKDKPPAADPLLEALAKIKIDMDTATPSPQGWPDKDHIDIHGDADWWDKDWIWTAGPVGHIHDIHMDTGYGYDNDAKDWAAEAAEDEDPFFAQAAGDDIDIDDDHAPDWDKDKVVDGRDTDGAAWDKIKMWTAGSNGHIDIDIYIYHHYYPLNLLVVLLVLLVVLVVVDPFDPLLVVLSVQLNVLSVVLVVQVPDVPHPNLVSLVSLLVSLVSLVRSPPSPPSSVVSLVSSLVNLLNLLVVLLVVLVPAPQFAPVLSVQLVVLSVVLVVCCPPVNPDSSSSSVSSSSSNVSSNNRHD

Radius of gyration: 34.39 Å; chains: 1; bounding box: 86×41×98 Å

pLDDT: mean 95.94, std 4.08, range [62.81, 98.75]

Secondary structure (DSSP, 8-state):
---PPPEEEEEEESPP-TTSEESS-EEEEEEEE-SSSS-EEEEPPPEEE-S-EEEEEEEE-EEETTS-BPPPEEEEEEEE--PPPEEE---EEEE-SS-EE--PPPPEEE-SS-SS-EEEEESPTT-EE-SEEEEEEEEEE-TT--EEEEEEEEEEE-HHHHHHHHHHHHHHHHHH----HHHHHHHHHHHHHHHHHHHHHSSSS--HHHHHHHHHHHHHHHTT--TTTHHHHHHHHHHHHHHHHHHHHHHHHHHHSTT--HHHHHHHHHHHHHHHHTTSTTS--HHHHHHHHHHHHHHHHTT--

=== Feature glossary ===
The record interleaves many kinds of information about one protein. Here is each kind framed as the question it answers.

Q: Are the domains correctly placed relative to each other?
A: Predicted aligned error is AlphaFold's pairwise confidence. Unlike pLDDT (per-residue), PAE is per-residue-pair and captures whether two parts of the structure are correctly placed relative to each other. Units are ångströms of expected positional error.

Q: Which residues are in helices, strands, or loops?
A: Eight-state secondary structure (DSSP): H is the canonical α-helix, G the tighter 3₁₀-helix, I the wider π-helix; E/B are β-structure, T and S are turns and bends, and '-' is everything else. DSSP derives these from the pattern of main-chain N–H···O=C hydrogen bonds, not from the sequence.

Q: What if only a Cα trace is available?
A: P-SEA three-state annotation labels each residue as helix, strand, or coil based purely on the geometry of the Cα trace. It serves as a fallback when the full backbone (and thus DSSP) is unavailable.

Q: What are the backbone torsion angles?
A: φ (phi) and ψ (psi) are the two rotatable backbone dihedrals per residue: φ is the C(i-1)–N–Cα–C torsion, ψ is the N–Cα–C–N(i+1) torsion, both in degrees on (−180°, 180°]. α-helical residues cluster near (−60°, −45°); β-strand residues near (−120°, +130°). A Ramachandran plot is simply a scatter of (φ, ψ) for every residue.

Q: What known structures does this most resemble?
A: Structural nearest neighbors (via Foldseek easy-search vs the PDB). Reported per hit: target PDB id, E-value, and alignment TM-score. A TM-score above ~0.5 is the conventional threshold for 'same fold'.

Q: What family and function is it annotated with?
A: Database cross-references. InterPro integrates a dozen domain/family signature databases into unified entries with residue-range hits. GO terms attach function/process/location labels with evidence codes. CATH codes position the fold in a four-level structural taxonomy. Organism is the NCBI-taxonomy species name.

Q: Which residues are buried vs exposed?
A: Solvent accessibility: the surface area of each residue that a 1.4 Å water probe can touch, in Å². When only backbone atoms are present the absolute values are lower than full-atom SASA (side chains contribute most of the area) and are flagged as backbone-only.

Q: What do the diagnostic plots show?
A: Three diagnostic plots accompany the record. The Cα contact map visualizes the tertiary structure as a 2D adjacency matrix (8 Å cutoff, sequence-local contacts suppressed). The Ramachandran plot shows the distribution of backbone (φ, ψ) torsions, with points in the α and β basins reflecting secondary structure content. The PAE plot shows AlphaFold's inter-residue confidence as a color matrix.

Q: What is the amino-acid chain?
A: The amino-acid sequence is the protein's primary structure: the linear order of residues from the N-terminus to the C-terminus, written in one-letter code. Everything else here — the 3D coordinates, the secondary structure, the domain annotations — is ultimately a consequence of this string.

Q: What do the rendered images show?
A: The six renders are orthographic views along the three Cartesian axes in both directions. Representation (cartoon, sticks, or surface) and color scheme (sequence-rainbow or by-chain) vary across proteins so the training set covers all the common visualization conventions.

Q: Where is each backbone atom in 3D?
A: The mmCIF table is the protein's shape written out atom by atom. For each backbone N, Cα, C, and carbonyl O, it records an (x, y, z) coordinate triple in Å plus the residue type, chain letter, and residue number.

Q: How mobile is each atom in the crystal?
A: For experimental (PDB) structures, the B-factor (temperature factor) quantifies the positional spread of each atom in the crystal — a combination of thermal vibration and static disorder — in units of Å². High B-factors mark flexible loops or poorly resolved regions; low B-factors mark the rigid, well-ordered core.

Q: How big and how compact is the whole molecule?
A: Three whole-structure scalars: the radius of gyration (RMS distance of Cα from centroid, in Å), the count of Cα–Cα contacts (pairs closer than 8 Å and separated by more than four residues in sequence — i.e. tertiary, not local, contacts), and the bounding-box dimensions. Together they distinguish compact globular folds from extended fibres or disordered chains.

Q: What does the local fold look like, residue by residue?
A: A 3Di character summarizes, for each residue, the relative orientation of the Cα frame of its nearest spatial neighbor. Because it encodes fold topology rather than chemistry, 3Di alignments detect remote structural similarity that sequence alignment misses.

Q: How confident is the AlphaFold model at each residue?
A: For AlphaFold models, the B-factor field carries pLDDT — the model's own estimate of local accuracy on a 0–100 scale. Regions with pLDDT<50 should be treated as essentially unmodeled; they often correspond to intrinsically disordered segments.